Protein AF-A0A7J4JVL8-F1 (afdb_monomer_lite)

Foldseek 3Di:
DVVVVVVLCVVLVVDVLLVVLVVVLVVVLVVLVVQLPVLVVVLCCCCPVVVVFPPDDPLCRVVVSCVVSVPSVVSVVVSVLSNQLSVLLSLLLSLLCSLCVVVVHHDSVVSNVVSVVCSVLSSVLSVVVVVVVVVLVVQLVVLVVCCVPPVVVSVVSVVVSVVVVVVVVQLVVQLSSCCNNVVDGSVVSSVVSNVVCVVCVCVVVVD

Structure (mmCIF, N/CA/C/O backbone):
data_AF-A0A7J4JVL8-F1
#
_entry.id   AF-A0A7J4JVL8-F1
#
loop_
_atom_site.group_PDB
_atom_site.id
_atom_site.type_symbol
_atom_site.label_atom_id
_atom_site.label_alt_id
_atom_site.label_comp_id
_atom_site.label_asym_id
_atom_site.label_entity_id
_atom_site.label_seq_id
_atom_site.pdbx_PDB_ins_code
_atom_site.Cartn_x
_atom_site.Cartn_y
_atom_site.Cartn_z
_atom_site.occupancy
_atom_site.B_iso_or_equiv
_atom_site.auth_seq_id
_atom_site.auth_comp_id
_atom_site.auth_asym_id
_atom_site.auth_atom_id
_atom_site.pdbx_PDB_model_num
ATOM 1 N N . MET A 1 1 ? -25.834 -0.641 1.174 1.00 53.12 1 MET A N 1
ATOM 2 C CA . MET A 1 1 ? -24.376 -0.563 1.424 1.00 53.12 1 MET A CA 1
ATOM 3 C C . MET A 1 1 ? -23.847 0.864 1.301 1.00 53.12 1 MET A C 1
ATOM 5 O O . MET A 1 1 ? -23.199 1.325 2.225 1.00 53.12 1 MET A O 1
ATOM 9 N N . ILE A 1 2 ? -24.184 1.600 0.235 1.00 51.38 2 ILE A N 1
ATOM 10 C CA . ILE A 1 2 ? -23.783 3.012 0.070 1.00 51.38 2 ILE A CA 1
ATOM 11 C C . ILE A 1 2 ? -24.322 3.901 1.206 1.00 51.38 2 ILE A C 1
ATOM 13 O O . ILE A 1 2 ? -23.545 4.585 1.856 1.00 51.38 2 ILE A O 1
ATOM 17 N N . LYS A 1 3 ? -25.615 3.806 1.563 1.00 56.94 3 LYS A N 1
ATOM 18 C CA . LYS A 1 3 ? -26.176 4.556 2.712 1.00 56.94 3 LYS A CA 1
ATOM 19 C C . LYS A 1 3 ? -25.486 4.251 4.051 1.00 56.94 3 LYS A C 1
ATOM 21 O O . LYS A 1 3 ? -25.289 5.157 4.847 1.00 56.94 3 LYS A O 1
ATOM 26 N N . SER A 1 4 ? -25.095 2.997 4.296 1.00 59.88 4 SER A N 1
ATOM 27 C CA . SER A 1 4 ? -24.368 2.620 5.519 1.00 59.88 4 SER A CA 1
ATOM 28 C C . SER A 1 4 ? -22.904 3.072 5.495 1.00 59.88 4 SER A C 1
ATOM 30 O O . SER A 1 4 ? -22.374 3.425 6.540 1.00 59.88 4 SER A O 1
ATOM 32 N N . LEU A 1 5 ? -22.266 3.100 4.318 1.00 58.53 5 LEU A N 1
ATOM 33 C CA . LEU A 1 5 ? -20.931 3.675 4.123 1.00 58.53 5 LEU A CA 1
ATOM 34 C C . LEU A 1 5 ? -20.945 5.187 4.360 1.00 58.53 5 LEU A C 1
ATOM 36 O O . LEU A 1 5 ? -20.136 5.680 5.135 1.00 58.53 5 LEU A O 1
ATOM 40 N N . ILE A 1 6 ? -21.905 5.901 3.767 1.00 64.50 6 ILE A N 1
ATOM 41 C CA . ILE A 1 6 ? -22.088 7.347 3.948 1.00 64.50 6 ILE A CA 1
ATOM 42 C C . ILE A 1 6 ? -22.421 7.668 5.408 1.00 64.50 6 ILE A C 1
ATOM 44 O O . ILE A 1 6 ? -21.833 8.578 5.979 1.00 64.50 6 ILE A O 1
ATOM 48 N N . GLY A 1 7 ? -23.312 6.899 6.043 1.00 65.44 7 GLY A N 1
ATOM 49 C CA . GLY A 1 7 ? -23.651 7.078 7.457 1.00 65.44 7 GLY A CA 1
ATOM 50 C C . GLY A 1 7 ? -22.465 6.826 8.392 1.00 65.44 7 GLY A C 1
ATOM 51 O O . GLY A 1 7 ? -22.226 7.615 9.302 1.00 65.44 7 GLY A O 1
ATOM 52 N N . GLY A 1 8 ? -21.682 5.772 8.137 1.00 63.41 8 GLY A N 1
ATOM 53 C CA . GLY A 1 8 ? -20.454 5.488 8.882 1.00 63.41 8 GLY A CA 1
ATOM 54 C C . GLY A 1 8 ? -19.388 6.565 8.678 1.00 63.41 8 GLY A C 1
ATOM 55 O O . GLY A 1 8 ? -18.795 7.034 9.645 1.00 63.41 8 GLY A O 1
ATOM 56 N N . PHE A 1 9 ? -19.198 7.024 7.439 1.00 66.56 9 PHE A N 1
ATOM 57 C CA . PHE A 1 9 ? -18.285 8.118 7.122 1.00 66.56 9 PHE A CA 1
ATOM 58 C C . PHE A 1 9 ? -18.706 9.418 7.809 1.00 66.56 9 PHE A C 1
ATOM 60 O O . PHE A 1 9 ? -17.878 10.047 8.454 1.00 66.56 9 PHE A O 1
ATOM 67 N N . ALA A 1 10 ? -19.987 9.790 7.756 1.00 69.25 10 ALA A N 1
ATOM 68 C CA . ALA A 1 10 ? -20.504 10.986 8.418 1.00 69.25 10 ALA A CA 1
ATOM 69 C C . ALA A 1 10 ? -20.314 10.931 9.944 1.00 69.25 10 ALA A C 1
ATOM 71 O O . ALA A 1 10 ? -19.927 11.925 10.553 1.00 69.25 10 ALA A O 1
ATOM 72 N N . GLN A 1 11 ? -20.518 9.764 10.566 1.00 70.69 11 GLN A N 1
ATOM 73 C CA . GLN A 1 11 ? -20.273 9.576 12.001 1.00 70.69 11 GLN A CA 1
ATOM 74 C C . GLN A 1 11 ? -18.794 9.718 12.378 1.00 70.69 11 GLN A C 1
ATOM 76 O O . GLN A 1 11 ? -18.488 10.283 13.429 1.00 70.69 11 GLN A O 1
ATOM 81 N N . ILE A 1 12 ? -17.886 9.223 11.534 1.00 68.56 12 ILE A N 1
ATOM 82 C CA . ILE A 1 12 ? -16.434 9.329 11.731 1.00 68.56 12 ILE A CA 1
ATOM 83 C C . ILE A 1 12 ? -15.965 10.769 11.470 1.00 68.56 12 ILE A C 1
ATOM 85 O O . ILE A 1 12 ? -15.248 11.333 12.292 1.00 68.56 12 ILE A O 1
ATOM 89 N N . ALA A 1 13 ? -16.414 11.390 10.378 1.00 67.81 13 ALA A N 1
ATOM 90 C CA . ALA A 1 13 ? -16.075 12.759 9.988 1.00 67.81 13 ALA A CA 1
ATOM 91 C C . ALA A 1 13 ? -16.575 13.799 11.002 1.00 67.81 13 ALA A C 1
ATOM 93 O O . ALA A 1 13 ? -15.915 14.808 11.234 1.00 67.81 13 ALA A O 1
ATOM 94 N N . ALA A 1 14 ? -17.694 13.528 11.681 1.00 72.31 14 ALA A N 1
ATOM 95 C CA . ALA A 1 14 ? -18.209 14.371 12.758 1.00 72.31 14 ALA A CA 1
ATOM 96 C C . ALA A 1 14 ? -17.350 14.345 14.041 1.00 72.31 14 ALA A C 1
ATOM 98 O O . ALA A 1 14 ? -17.686 15.019 15.018 1.00 72.31 14 ALA A O 1
ATOM 99 N N . LYS A 1 15 ? -16.264 13.557 14.094 1.00 77.38 15 LYS A N 1
ATOM 100 C CA . LYS A 1 15 ? -15.338 13.494 15.233 1.00 77.38 15 LYS A CA 1
ATOM 101 C C . LYS A 1 15 ? -13.991 14.132 14.865 1.00 77.38 15 LYS A C 1
ATOM 103 O O . LYS A 1 15 ? -13.159 13.467 14.252 1.00 77.38 15 LYS A O 1
ATOM 108 N N . PRO A 1 16 ? -13.704 15.362 15.340 1.00 76.81 16 PRO A N 1
ATOM 109 C CA . PRO A 1 16 ? -12.446 16.060 15.049 1.00 76.81 16 PRO A CA 1
ATOM 110 C C . PRO A 1 16 ? -11.199 15.269 15.456 1.00 76.81 16 PRO A C 1
ATOM 112 O O . PRO A 1 16 ? -10.150 15.382 14.838 1.00 76.81 16 PRO A O 1
ATOM 115 N N . GLN A 1 17 ? -11.320 14.420 16.478 1.00 79.88 17 GLN A N 1
ATOM 116 C CA . GLN A 1 17 ? -10.227 13.592 16.989 1.00 79.88 17 GLN A CA 1
ATOM 117 C C . GLN A 1 17 ? -9.665 12.613 15.945 1.00 79.88 17 GLN A C 1
ATOM 119 O O . GLN A 1 17 ? -8.489 12.273 16.018 1.00 79.88 17 GLN A O 1
ATOM 124 N N . VAL A 1 18 ? -10.459 12.196 14.951 1.00 79.88 18 VAL A N 1
ATOM 125 C CA . VAL A 1 18 ? -10.000 11.327 13.849 1.00 79.88 18 VAL A CA 1
ATOM 126 C C . VAL A 1 18 ? -8.941 12.017 12.996 1.00 79.88 18 VAL A C 1
ATOM 128 O O . VAL A 1 18 ? -8.033 11.360 12.486 1.00 79.88 18 VAL A O 1
ATOM 131 N N . LEU A 1 19 ? -9.014 13.348 12.892 1.00 82.88 19 LEU A N 1
ATOM 132 C CA . LEU A 1 19 ? -8.071 14.143 12.113 1.00 82.88 19 LEU A CA 1
ATOM 133 C C . LEU A 1 19 ? -6.651 14.041 12.662 1.00 82.88 19 LEU A C 1
ATOM 135 O O . LEU A 1 19 ? -5.719 14.181 11.887 1.00 82.88 19 LEU A O 1
ATOM 139 N N . ILE A 1 20 ? -6.459 13.730 13.949 1.00 86.94 20 ILE A N 1
ATOM 140 C CA . ILE A 1 20 ? -5.120 13.592 14.543 1.00 86.94 20 ILE A CA 1
ATOM 141 C C . ILE A 1 20 ? -4.316 12.505 13.820 1.00 86.94 20 ILE A C 1
ATOM 143 O O . ILE A 1 20 ? -3.166 12.737 13.454 1.00 86.94 20 ILE A O 1
ATOM 147 N N . ALA A 1 21 ? -4.920 11.342 13.555 1.00 87.25 21 ALA A N 1
ATOM 148 C CA . ALA A 1 21 ? -4.239 10.269 12.830 1.00 87.25 21 ALA A CA 1
ATOM 149 C C . ALA A 1 21 ? -3.910 10.694 11.388 1.00 87.25 21 ALA A C 1
ATOM 151 O O . ALA A 1 21 ? -2.814 10.431 10.898 1.00 87.25 21 ALA A O 1
ATOM 152 N N . GLY A 1 22 ? -4.840 11.403 10.738 1.00 88.25 22 GLY A N 1
ATOM 153 C CA . GLY A 1 22 ? -4.648 11.956 9.398 1.00 88.25 22 GLY A CA 1
ATOM 154 C C . GLY A 1 22 ? -3.553 13.024 9.336 1.00 88.25 22 GLY A C 1
ATOM 155 O O . GLY A 1 22 ? -2.750 13.010 8.409 1.00 88.25 22 GLY A O 1
ATOM 156 N N . ILE A 1 23 ? -3.465 13.906 10.335 1.00 89.62 23 ILE A N 1
ATOM 157 C CA . ILE A 1 23 ? -2.425 14.935 10.453 1.00 89.62 23 ILE A CA 1
ATOM 158 C C . ILE A 1 23 ? -1.059 14.273 10.633 1.00 89.62 23 ILE A C 1
ATOM 160 O O . ILE A 1 23 ? -0.135 14.611 9.903 1.00 89.62 23 ILE A O 1
ATOM 164 N N . ILE A 1 24 ? -0.937 13.293 11.536 1.00 91.06 24 ILE A N 1
ATOM 165 C CA . ILE A 1 24 ? 0.312 12.539 11.728 1.00 91.06 24 ILE A CA 1
ATOM 166 C C . ILE A 1 24 ? 0.727 11.869 10.417 1.00 91.06 24 ILE A C 1
ATOM 168 O O . ILE A 1 24 ? 1.859 12.043 9.975 1.00 91.06 24 ILE A O 1
ATOM 172 N N . ALA A 1 25 ? -0.195 11.155 9.766 1.00 92.75 25 ALA A N 1
ATOM 173 C CA . ALA A 1 25 ? 0.074 10.516 8.484 1.00 92.75 25 ALA A CA 1
ATOM 174 C C . ALA A 1 25 ? 0.523 11.538 7.429 1.00 92.75 25 ALA A C 1
ATOM 176 O O . ALA A 1 25 ? 1.500 11.302 6.731 1.00 92.75 25 ALA A O 1
ATOM 177 N N . THR A 1 26 ? -0.137 12.693 7.356 1.00 93.00 26 THR A N 1
ATOM 178 C CA . THR A 1 26 ? 0.196 13.763 6.406 1.00 93.00 26 THR A CA 1
ATOM 179 C C . THR A 1 26 ? 1.585 14.337 6.671 1.00 93.00 26 THR A C 1
ATOM 181 O O . THR A 1 26 ? 2.367 14.458 5.736 1.00 93.00 26 THR A O 1
ATOM 184 N N . ILE A 1 27 ? 1.937 14.628 7.927 1.00 94.69 27 ILE A N 1
ATOM 185 C CA . ILE A 1 27 ? 3.269 15.131 8.299 1.00 94.69 27 ILE A CA 1
ATOM 186 C C . ILE A 1 27 ? 4.355 14.129 7.898 1.00 94.69 27 ILE A C 1
ATOM 188 O O . ILE A 1 27 ? 5.350 14.511 7.286 1.00 94.69 27 ILE A O 1
ATOM 192 N N . VAL A 1 28 ? 4.155 12.841 8.195 1.00 94.31 28 VAL A N 1
ATOM 193 C CA . VAL A 1 28 ? 5.115 11.795 7.817 1.00 94.31 28 VAL A CA 1
ATOM 194 C C . VAL A 1 28 ? 5.212 11.671 6.295 1.00 94.31 28 VAL A C 1
ATOM 196 O O . VAL A 1 28 ? 6.312 11.549 5.769 1.00 94.31 28 VAL A O 1
ATOM 199 N N . GLN A 1 29 ? 4.096 11.767 5.570 1.00 93.56 29 GLN A N 1
ATOM 200 C CA . GLN A 1 29 ? 4.103 11.746 4.104 1.00 93.56 29 GLN A CA 1
ATOM 201 C C . GLN A 1 29 ? 4.825 12.954 3.506 1.00 93.56 29 GLN A C 1
ATOM 203 O O . GLN A 1 29 ? 5.570 12.789 2.548 1.00 93.56 29 GLN A O 1
ATOM 208 N N . PHE A 1 30 ? 4.669 14.146 4.085 1.00 94.88 30 PHE A N 1
ATOM 209 C CA . PHE A 1 30 ? 5.451 15.317 3.688 1.00 94.88 30 PHE A CA 1
ATOM 210 C C . PHE A 1 30 ? 6.946 15.104 3.923 1.00 94.88 30 PHE A C 1
ATOM 212 O O . PHE A 1 30 ? 7.744 15.447 3.056 1.00 94.88 30 PHE A O 1
ATOM 219 N N . ALA A 1 31 ? 7.331 14.504 5.052 1.00 93.81 31 ALA A N 1
ATOM 220 C CA . ALA A 1 31 ? 8.727 14.179 5.326 1.00 93.81 31 ALA A CA 1
ATOM 221 C C . ALA A 1 31 ? 9.288 13.170 4.309 1.00 93.81 31 ALA A C 1
ATOM 223 O O . ALA A 1 31 ? 10.374 13.381 3.779 1.00 93.81 31 ALA A O 1
ATOM 224 N N . ILE A 1 32 ? 8.531 12.116 3.982 1.00 93.94 32 ILE A N 1
ATOM 225 C CA . ILE A 1 32 ? 8.903 11.146 2.941 1.00 93.94 32 ILE A CA 1
ATOM 226 C C . ILE A 1 32 ? 9.045 11.849 1.588 1.00 93.94 32 ILE A C 1
ATOM 228 O O . ILE A 1 32 ? 10.067 11.690 0.926 1.00 93.94 32 ILE A O 1
ATOM 232 N N . ALA A 1 33 ? 8.057 12.658 1.200 1.00 91.12 33 ALA A N 1
ATOM 233 C CA . ALA A 1 33 ? 8.073 13.393 -0.058 1.00 91.12 33 ALA A CA 1
ATOM 234 C C . ALA A 1 33 ? 9.303 14.302 -0.148 1.00 91.12 33 ALA A C 1
ATOM 236 O O . ALA A 1 33 ? 10.023 14.246 -1.140 1.00 91.12 33 ALA A O 1
ATOM 237 N N . TYR A 1 34 ? 9.596 15.062 0.910 1.00 92.50 34 TYR A N 1
ATOM 238 C CA . TYR A 1 34 ? 10.758 15.945 0.980 1.00 92.50 34 TYR A CA 1
ATOM 239 C C . TYR A 1 34 ? 12.078 15.190 0.774 1.00 92.50 34 TYR A C 1
ATOM 241 O O . TYR A 1 34 ? 12.909 15.622 -0.020 1.00 92.50 34 TYR A O 1
ATOM 249 N N . LEU A 1 35 ? 12.239 14.022 1.407 1.00 89.19 35 LEU A N 1
ATOM 250 C CA . LEU A 1 35 ? 13.422 13.167 1.238 1.00 89.19 35 LEU A CA 1
ATOM 251 C C . LEU A 1 35 ? 13.560 12.587 -0.179 1.00 89.19 35 LEU A C 1
ATOM 253 O O . LEU A 1 35 ? 14.656 12.207 -0.581 1.00 89.19 35 LEU A O 1
ATOM 257 N N . THR A 1 36 ? 12.468 12.517 -0.943 1.00 92.69 36 THR A N 1
ATOM 258 C CA . THR A 1 36 ? 12.483 12.021 -2.327 1.00 92.69 36 THR A CA 1
ATOM 259 C C . THR A 1 36 ? 12.643 13.096 -3.391 1.00 92.69 36 THR A C 1
ATOM 261 O O . THR A 1 36 ? 12.876 12.731 -4.540 1.00 92.69 36 THR A O 1
ATOM 264 N N . ILE A 1 37 ? 12.543 14.388 -3.047 1.00 90.50 37 ILE A N 1
ATOM 265 C CA . ILE A 1 37 ? 12.605 15.476 -4.037 1.00 90.50 37 ILE A CA 1
ATOM 266 C C . ILE A 1 37 ? 13.911 15.406 -4.826 1.00 90.50 37 ILE A C 1
ATOM 268 O O . ILE A 1 37 ? 13.871 15.337 -6.046 1.00 90.50 37 ILE A O 1
ATOM 272 N N . GLU A 1 38 ? 15.056 15.383 -4.146 1.00 89.56 38 GLU A N 1
ATOM 273 C CA . GLU A 1 38 ? 16.364 15.389 -4.807 1.00 89.56 38 GLU A CA 1
ATOM 274 C C . GLU A 1 38 ? 16.603 14.139 -5.682 1.00 89.56 38 GLU A C 1
ATOM 276 O O . GLU A 1 38 ? 16.907 14.310 -6.863 1.00 89.56 38 GLU A O 1
ATOM 281 N N . PRO A 1 39 ? 16.394 12.892 -5.204 1.00 87.94 39 PRO A N 1
ATOM 282 C CA . PRO A 1 39 ? 16.469 11.704 -6.059 1.00 87.94 39 PRO A CA 1
ATOM 283 C C . PRO A 1 39 ? 15.552 11.770 -7.283 1.00 87.94 39 PRO A C 1
ATOM 285 O O . PRO A 1 39 ? 15.939 11.347 -8.370 1.00 87.94 39 PRO A O 1
ATOM 288 N N . LEU A 1 40 ? 14.337 12.298 -7.116 1.00 87.19 40 LEU A N 1
ATOM 289 C CA . LEU A 1 40 ? 13.352 12.388 -8.187 1.00 87.19 40 LEU A CA 1
ATOM 290 C C . LEU A 1 40 ? 13.732 13.461 -9.211 1.00 87.19 40 LEU A C 1
ATOM 292 O O . LEU A 1 40 ? 13.638 13.204 -10.406 1.00 87.19 40 LEU A O 1
ATOM 296 N N . VAL A 1 41 ? 14.212 14.621 -8.759 1.00 88.25 41 VAL A N 1
ATOM 297 C CA . VAL A 1 41 ? 14.750 15.680 -9.624 1.00 88.25 41 VAL A CA 1
ATOM 298 C C . VAL A 1 41 ? 15.961 15.165 -10.392 1.00 88.25 41 VAL A C 1
ATOM 300 O O . VAL A 1 41 ? 15.962 15.250 -11.612 1.00 88.25 41 VAL A O 1
ATOM 303 N N . ASN A 1 42 ? 16.927 14.532 -9.722 1.00 85.75 42 ASN A N 1
ATOM 304 C CA . ASN A 1 42 ? 18.110 13.961 -10.372 1.00 85.75 42 ASN A CA 1
ATOM 305 C C . ASN A 1 42 ? 17.740 12.930 -11.444 1.00 85.75 42 ASN A C 1
ATOM 307 O O . ASN A 1 42 ? 18.314 12.930 -12.532 1.00 85.75 42 ASN A O 1
ATOM 311 N N . LEU A 1 43 ? 16.771 12.059 -11.155 1.00 86.25 43 LEU A N 1
ATOM 312 C CA . LEU A 1 43 ? 16.298 11.061 -12.109 1.00 86.25 43 LEU A CA 1
ATOM 313 C C . LEU A 1 43 ? 15.570 11.721 -13.287 1.00 86.25 43 LEU A C 1
ATOM 315 O O . LEU A 1 43 ? 15.793 11.326 -14.426 1.00 86.25 43 LEU A O 1
ATOM 319 N N . VAL A 1 44 ? 14.753 12.751 -13.044 1.00 85.25 44 VAL A N 1
ATOM 320 C CA . VAL A 1 44 ? 14.056 13.487 -14.110 1.00 85.25 44 VAL A CA 1
ATOM 321 C C . VAL A 1 44 ? 15.034 14.268 -14.989 1.00 85.25 44 VAL A C 1
ATOM 323 O O . VAL A 1 44 ? 14.962 14.175 -16.213 1.00 85.25 44 VAL A O 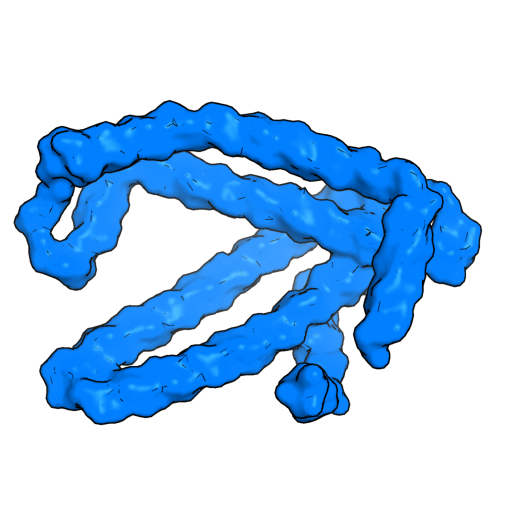1
ATOM 326 N N . GLU A 1 45 ? 15.964 15.007 -14.390 1.00 86.69 45 GLU A N 1
ATOM 327 C CA . GLU A 1 45 ? 16.962 15.795 -15.109 1.00 86.69 45 GLU A CA 1
ATOM 328 C C . GLU A 1 45 ? 17.863 14.896 -15.956 1.00 86.69 45 GLU A C 1
ATOM 330 O O . GLU A 1 45 ? 17.958 15.097 -17.165 1.00 86.69 45 GLU A O 1
ATOM 335 N N . LYS A 1 46 ? 18.459 13.854 -15.368 1.00 83.25 46 LYS A N 1
ATOM 336 C CA . LYS A 1 46 ? 19.365 12.957 -16.097 1.00 83.25 46 LYS A CA 1
ATOM 337 C C . LYS A 1 46 ? 18.638 12.146 -17.171 1.00 83.25 46 LYS A C 1
ATOM 339 O O . LYS A 1 46 ? 19.089 12.103 -18.313 1.00 83.25 46 LYS A O 1
ATOM 344 N N . ALA A 1 47 ? 17.500 11.534 -16.838 1.00 79.00 47 ALA A N 1
ATOM 345 C CA . ALA A 1 47 ? 16.821 10.629 -17.763 1.00 79.00 47 ALA A CA 1
ATOM 346 C C . ALA A 1 47 ? 16.033 11.361 -18.857 1.00 79.00 47 ALA A C 1
ATOM 348 O O . ALA A 1 47 ? 16.045 10.928 -20.007 1.00 79.00 47 ALA A O 1
ATOM 349 N N . PHE A 1 48 ? 15.329 12.449 -18.525 1.00 76.19 48 PHE A N 1
ATOM 350 C CA . PHE A 1 48 ? 14.391 13.088 -19.457 1.00 76.19 48 PHE A CA 1
ATOM 351 C C . PHE A 1 48 ? 14.905 14.398 -20.054 1.00 76.19 48 PHE A C 1
ATOM 353 O O . PHE A 1 48 ? 14.568 14.691 -21.200 1.00 76.19 48 PHE A O 1
ATOM 360 N N . ILE A 1 49 ? 15.711 15.180 -19.325 1.00 77.81 49 ILE A N 1
ATOM 361 C CA . ILE A 1 49 ? 16.224 16.468 -19.826 1.00 77.81 49 ILE A CA 1
ATOM 362 C C . ILE A 1 49 ? 17.554 16.271 -20.551 1.00 77.81 49 ILE A C 1
ATOM 364 O O . ILE A 1 49 ? 17.703 16.696 -21.694 1.00 77.81 49 ILE A O 1
ATOM 368 N N . LEU A 1 50 ? 18.501 15.591 -19.906 1.00 80.81 50 LEU A N 1
ATOM 369 C CA . LEU A 1 50 ? 19.828 15.312 -20.455 1.00 80.81 50 LEU A CA 1
ATOM 370 C C . LEU A 1 50 ? 19.840 14.094 -21.391 1.00 80.81 50 LEU A C 1
ATOM 372 O O . LEU A 1 50 ? 20.844 13.848 -22.051 1.00 80.81 50 LEU A O 1
ATOM 376 N N . GLN A 1 51 ? 18.718 13.368 -21.478 1.00 79.88 51 GLN A N 1
ATOM 377 C CA . GLN A 1 51 ? 18.537 12.182 -22.324 1.00 79.88 51 GLN A CA 1
ATOM 378 C C . GLN A 1 51 ? 19.616 11.110 -22.111 1.00 79.88 51 GLN A C 1
ATOM 380 O O . GLN A 1 51 ? 19.967 10.381 -23.040 1.00 79.88 51 GLN A O 1
ATOM 385 N N . GLU A 1 52 ? 20.119 10.965 -20.883 1.00 82.12 52 GLU A N 1
ATOM 386 C CA . GLU A 1 52 ? 21.072 9.916 -20.506 1.00 82.12 52 GLU A CA 1
ATOM 387 C C . GLU A 1 52 ? 20.363 8.559 -20.350 1.00 82.12 52 GLU A C 1
ATOM 389 O O . GLU A 1 52 ? 20.468 7.880 -19.334 1.00 82.12 52 GLU A O 1
ATOM 394 N N . LEU A 1 53 ? 19.586 8.158 -21.352 1.00 80.19 53 LEU A N 1
ATOM 395 C CA . LEU A 1 53 ? 18.875 6.889 -21.345 1.00 80.19 53 LEU A CA 1
ATOM 396 C C . LEU A 1 53 ? 19.799 5.760 -21.813 1.00 80.19 53 LEU A C 1
ATOM 398 O O . LEU A 1 53 ? 20.617 5.955 -22.718 1.00 80.19 53 LEU A O 1
ATOM 402 N N . PRO A 1 54 ? 19.662 4.550 -21.244 1.00 79.19 54 PRO A N 1
ATOM 403 C CA . PRO A 1 54 ? 20.419 3.406 -21.717 1.00 79.19 54 PRO A CA 1
ATOM 404 C C . PRO A 1 54 ? 20.055 3.118 -23.179 1.00 79.19 54 PRO A C 1
ATOM 406 O O . PRO A 1 54 ? 18.886 2.926 -23.514 1.00 79.19 54 PRO A O 1
ATOM 409 N N . ASN A 1 55 ? 21.069 3.070 -24.048 1.00 84.31 55 ASN A N 1
ATOM 410 C CA . ASN A 1 55 ? 20.907 2.746 -25.466 1.00 84.31 55 ASN A CA 1
ATOM 411 C C . ASN A 1 55 ? 20.737 1.229 -25.653 1.00 84.31 55 ASN A C 1
ATOM 413 O O . ASN A 1 55 ? 21.660 0.529 -26.070 1.00 84.31 55 ASN A O 1
ATOM 417 N N . VAL A 1 56 ? 19.573 0.720 -25.255 1.00 82.00 56 VAL A N 1
ATOM 418 C CA . VAL A 1 56 ? 19.206 -0.700 -25.293 1.00 82.00 56 VAL A CA 1
ATOM 419 C C . VAL A 1 56 ? 17.786 -0.876 -25.824 1.00 82.00 56 VAL A C 1
ATOM 421 O O . VAL A 1 56 ? 17.004 0.074 -25.879 1.00 82.00 56 VAL A O 1
ATOM 424 N N . GLY A 1 57 ? 17.433 -2.105 -26.204 1.00 77.56 57 GLY A N 1
ATOM 425 C CA . GLY A 1 57 ? 16.065 -2.423 -26.609 1.00 77.56 57 GLY A CA 1
ATOM 426 C C . GLY A 1 57 ? 15.053 -2.186 -25.478 1.00 77.56 57 GLY A C 1
ATOM 427 O O . GLY A 1 57 ? 15.386 -2.286 -24.298 1.00 77.56 57 GLY A O 1
ATOM 428 N N . LEU A 1 58 ? 13.788 -1.930 -25.834 1.00 74.44 58 LEU A N 1
ATOM 429 C CA . LEU A 1 58 ? 12.698 -1.648 -24.879 1.00 74.44 58 LEU A CA 1
ATOM 430 C C . LEU A 1 58 ? 12.539 -2.713 -23.781 1.00 74.44 58 LEU A C 1
ATOM 432 O O . LEU A 1 58 ? 12.160 -2.386 -22.661 1.00 74.44 58 LEU A O 1
ATOM 436 N N . ILE A 1 59 ? 12.849 -3.973 -24.094 1.00 73.38 59 ILE A N 1
ATOM 437 C CA . ILE A 1 59 ? 12.754 -5.103 -23.159 1.00 73.38 59 ILE A CA 1
ATOM 438 C C . ILE A 1 59 ? 13.841 -5.027 -22.074 1.00 73.38 59 ILE A C 1
ATOM 440 O O . ILE A 1 59 ? 13.600 -5.357 -20.915 1.00 73.38 59 ILE A O 1
ATOM 444 N N . GLU A 1 60 ? 15.038 -4.566 -22.431 1.00 72.56 60 GLU A N 1
ATOM 445 C CA . GLU A 1 60 ? 16.198 -4.484 -21.534 1.00 72.56 60 GLU A CA 1
ATOM 446 C C . GLU A 1 60 ? 16.243 -3.158 -20.766 1.00 72.56 60 GLU A C 1
ATOM 448 O O . GLU A 1 60 ? 16.895 -3.053 -19.720 1.00 72.56 60 GLU A O 1
ATOM 453 N N . LEU A 1 61 ? 15.519 -2.155 -21.270 1.00 78.25 61 LEU A N 1
ATOM 454 C CA . LEU A 1 61 ? 15.473 -0.798 -20.745 1.00 78.25 61 LEU A CA 1
ATOM 455 C C . LEU A 1 61 ? 15.141 -0.737 -19.245 1.00 78.25 61 LEU A C 1
ATOM 457 O O . LEU A 1 61 ? 15.879 -0.053 -18.544 1.00 78.25 61 LEU A O 1
ATOM 461 N N . PRO A 1 62 ? 14.155 -1.468 -18.682 1.00 80.06 62 PRO A N 1
ATOM 462 C CA . PRO A 1 62 ? 13.859 -1.387 -17.248 1.00 80.06 62 PRO A CA 1
ATOM 463 C C . PRO A 1 62 ? 15.029 -1.825 -16.359 1.00 80.06 62 PRO A C 1
ATOM 465 O O . PRO A 1 62 ? 15.324 -1.184 -15.350 1.00 80.06 62 PRO A O 1
ATOM 468 N N . LEU A 1 63 ? 15.724 -2.903 -16.738 1.00 80.81 63 LEU A N 1
ATOM 469 C CA . LEU A 1 63 ? 16.849 -3.428 -15.965 1.00 80.81 63 LEU A CA 1
ATOM 470 C C . LEU A 1 63 ? 18.077 -2.524 -16.091 1.00 80.81 63 LEU A C 1
ATOM 472 O O . LEU A 1 63 ? 18.771 -2.289 -15.104 1.00 80.81 63 LEU A O 1
ATOM 476 N N . GLN A 1 64 ? 18.350 -2.013 -17.290 1.00 83.75 64 GLN A N 1
ATOM 477 C CA . GLN A 1 64 ? 19.479 -1.113 -17.526 1.00 83.75 64 GLN A CA 1
ATOM 478 C C . GLN A 1 64 ? 19.244 0.258 -16.893 1.00 83.75 64 GLN A C 1
ATOM 480 O O . GLN A 1 64 ? 20.156 0.814 -16.291 1.00 83.75 64 GLN A O 1
ATOM 485 N N . PHE A 1 65 ? 18.007 0.751 -16.923 1.00 84.94 65 PHE A N 1
ATOM 486 C CA . PHE A 1 65 ? 17.593 1.955 -16.214 1.00 84.94 65 PHE A CA 1
ATOM 487 C C . PHE A 1 65 ? 17.770 1.791 -14.702 1.00 84.94 65 PHE A C 1
ATOM 489 O O . PHE A 1 65 ? 18.361 2.648 -14.052 1.00 84.94 65 PHE A O 1
ATOM 496 N N . TYR A 1 66 ? 17.346 0.650 -14.145 1.00 86.25 66 TYR A N 1
ATOM 497 C CA . TYR A 1 66 ? 17.587 0.327 -12.738 1.00 86.25 66 TYR A CA 1
ATOM 498 C C . TYR A 1 66 ? 19.079 0.287 -12.396 1.00 86.25 66 TYR A C 1
ATOM 500 O O . TYR A 1 66 ? 19.475 0.771 -11.344 1.00 86.25 66 TYR A O 1
ATOM 508 N N . ARG A 1 67 ? 19.924 -0.275 -13.266 1.00 87.75 67 ARG A N 1
ATOM 509 C CA . ARG A 1 67 ? 21.378 -0.328 -13.039 1.00 87.75 67 ARG A CA 1
ATOM 510 C C . ARG A 1 67 ? 22.022 1.054 -13.097 1.00 87.75 67 ARG A C 1
ATOM 512 O O . ARG A 1 67 ? 22.880 1.346 -12.270 1.00 87.75 67 ARG A O 1
ATOM 519 N N . MET A 1 68 ? 21.610 1.883 -14.052 1.00 89.06 68 MET A N 1
ATOM 520 C CA . MET A 1 68 ? 22.147 3.226 -14.260 1.00 89.06 68 MET A CA 1
ATOM 521 C C . MET A 1 68 ? 21.749 4.195 -13.138 1.00 89.06 68 MET A C 1
ATOM 523 O O . MET A 1 68 ? 22.587 4.961 -12.676 1.00 89.06 68 MET A O 1
ATOM 527 N N . TYR A 1 69 ? 20.509 4.104 -12.649 1.00 88.12 69 TYR A N 1
ATOM 528 C CA . TYR A 1 69 ? 19.952 4.956 -11.587 1.00 88.12 69 TYR A CA 1
ATOM 529 C C . TYR A 1 69 ? 19.694 4.177 -10.291 1.00 88.12 69 TYR A C 1
ATOM 531 O O . TYR A 1 69 ? 18.686 4.371 -9.609 1.00 88.12 69 TYR A O 1
ATOM 539 N N . PHE A 1 70 ? 20.583 3.235 -9.964 1.00 87.31 70 PHE A N 1
ATOM 540 C CA . PHE A 1 70 ? 20.374 2.272 -8.880 1.00 87.31 70 PHE A CA 1
ATOM 541 C C . PHE A 1 70 ? 20.080 2.939 -7.534 1.00 87.31 70 PHE A C 1
ATOM 543 O O . PHE A 1 70 ? 19.179 2.508 -6.812 1.00 87.31 70 PHE A O 1
ATOM 550 N N . ALA A 1 71 ? 20.824 3.988 -7.181 1.00 89.31 71 ALA A N 1
ATOM 551 C CA . ALA A 1 71 ? 20.642 4.678 -5.910 1.00 89.31 71 ALA A CA 1
ATOM 552 C C . ALA A 1 71 ? 19.292 5.410 -5.866 1.00 89.31 71 ALA A C 1
ATOM 554 O O . ALA A 1 71 ? 18.509 5.202 -4.938 1.00 89.31 71 ALA A O 1
ATOM 555 N N . GLU A 1 72 ? 18.992 6.207 -6.892 1.00 89.56 72 GLU A N 1
ATOM 556 C CA . GLU A 1 72 ? 17.766 6.993 -7.000 1.00 89.56 72 GLU A CA 1
ATOM 557 C C . GLU A 1 72 ? 16.527 6.089 -6.997 1.00 89.56 72 GLU A C 1
ATOM 559 O O . GLU A 1 72 ? 15.601 6.303 -6.213 1.00 89.56 72 GLU A O 1
ATOM 564 N N . VAL A 1 73 ? 16.530 5.018 -7.797 1.00 88.19 73 VAL A N 1
ATOM 565 C CA . VAL A 1 73 ? 15.405 4.078 -7.874 1.00 88.19 73 VAL A CA 1
ATOM 566 C C . VAL A 1 73 ? 15.192 3.349 -6.546 1.00 88.19 73 VAL A C 1
ATOM 568 O O . VAL A 1 73 ? 14.051 3.226 -6.103 1.00 88.19 73 VAL A O 1
ATOM 571 N N . ASN A 1 74 ? 16.252 2.906 -5.860 1.00 89.69 74 ASN A N 1
ATOM 572 C CA . ASN A 1 74 ? 16.096 2.254 -4.555 1.00 89.69 74 ASN A CA 1
ATOM 573 C C . ASN A 1 74 ? 15.563 3.215 -3.482 1.00 89.69 74 ASN A C 1
ATOM 575 O O . ASN A 1 74 ? 14.724 2.808 -2.678 1.00 89.69 74 ASN A O 1
ATOM 579 N N . ILE A 1 75 ? 15.982 4.485 -3.481 1.00 91.75 75 ILE A N 1
ATOM 580 C CA . ILE A 1 75 ? 15.427 5.494 -2.564 1.00 91.75 75 ILE A CA 1
ATOM 581 C C . ILE A 1 75 ? 13.931 5.691 -2.831 1.00 91.75 75 ILE A C 1
ATOM 583 O O . ILE A 1 75 ? 13.137 5.690 -1.889 1.00 91.75 75 ILE A O 1
ATOM 587 N N . LEU A 1 76 ? 13.527 5.789 -4.099 1.00 90.00 76 LEU A N 1
ATOM 588 C CA . LEU A 1 76 ? 12.117 5.917 -4.474 1.00 90.00 76 LEU A CA 1
ATOM 589 C C . LEU A 1 76 ? 11.299 4.680 -4.074 1.00 90.00 76 LEU A C 1
ATOM 591 O O . LEU A 1 76 ? 10.196 4.825 -3.547 1.00 90.00 76 LEU A O 1
ATOM 595 N N . ILE A 1 77 ? 11.841 3.470 -4.246 1.00 89.69 77 ILE A N 1
ATOM 596 C CA . ILE A 1 77 ? 11.200 2.227 -3.790 1.00 89.69 77 ILE A CA 1
ATOM 597 C C . ILE A 1 77 ? 11.026 2.237 -2.267 1.00 89.69 77 ILE A C 1
ATOM 599 O O . ILE A 1 77 ? 9.936 1.950 -1.772 1.00 89.69 77 ILE A O 1
ATOM 603 N N . LEU A 1 78 ? 12.065 2.594 -1.508 1.00 91.19 78 LEU A N 1
ATOM 604 C CA . LEU A 1 78 ? 11.990 2.668 -0.047 1.00 91.19 78 LEU A CA 1
ATOM 605 C C . LEU A 1 78 ? 10.969 3.710 0.419 1.00 91.19 78 LEU A C 1
ATOM 607 O O . LEU A 1 78 ? 10.207 3.448 1.350 1.00 91.19 78 LEU A O 1
ATOM 611 N N . ALA A 1 79 ? 10.903 4.860 -0.248 1.00 92.75 79 ALA A N 1
ATOM 612 C CA . ALA A 1 79 ? 9.924 5.896 0.044 1.00 92.75 79 ALA A CA 1
ATOM 613 C C . ALA A 1 79 ? 8.489 5.454 -0.270 1.00 92.75 79 ALA A C 1
ATOM 615 O O . ALA A 1 79 ? 7.584 5.706 0.527 1.00 92.75 79 ALA A O 1
ATOM 616 N N . LEU A 1 80 ? 8.276 4.734 -1.375 1.00 91.00 80 LEU A N 1
ATOM 617 C CA . LEU A 1 80 ? 6.988 4.115 -1.696 1.00 91.00 80 LEU A CA 1
ATOM 618 C C . LEU A 1 80 ? 6.575 3.110 -0.616 1.00 91.00 80 LEU A C 1
ATOM 620 O O . LEU A 1 80 ? 5.447 3.168 -0.127 1.00 91.00 80 LEU A O 1
ATOM 624 N N . LEU A 1 81 ? 7.488 2.238 -0.180 1.00 91.50 81 LEU A N 1
ATOM 625 C CA . LEU A 1 81 ? 7.224 1.283 0.900 1.00 91.50 81 LEU A CA 1
ATOM 626 C C . LEU A 1 81 ? 6.893 1.995 2.218 1.00 91.50 81 LEU A C 1
ATOM 628 O O . LEU A 1 81 ? 5.917 1.640 2.879 1.00 91.50 81 LEU A O 1
ATOM 632 N N . ALA A 1 82 ? 7.650 3.031 2.584 1.00 92.94 82 ALA A N 1
ATOM 633 C CA . ALA A 1 82 ? 7.378 3.846 3.765 1.00 92.94 82 ALA A CA 1
ATOM 634 C C . ALA A 1 82 ? 6.005 4.532 3.675 1.00 92.94 82 ALA A C 1
ATOM 636 O O . ALA A 1 82 ? 5.229 4.504 4.632 1.00 92.94 82 ALA A O 1
ATOM 637 N N . SER A 1 83 ? 5.661 5.074 2.507 1.00 93.88 83 SER A N 1
ATOM 638 C CA . SER A 1 83 ? 4.358 5.682 2.243 1.00 93.88 83 SER A CA 1
ATOM 639 C C . SER A 1 83 ? 3.224 4.665 2.412 1.00 93.88 83 SER A C 1
ATOM 641 O O . SER A 1 83 ? 2.233 4.948 3.089 1.00 93.88 83 SER A O 1
ATOM 643 N N . MET A 1 84 ? 3.390 3.443 1.896 1.00 91.69 84 MET A N 1
ATOM 644 C CA . MET A 1 84 ? 2.429 2.352 2.086 1.00 91.69 84 MET A CA 1
ATOM 645 C C . MET A 1 84 ? 2.266 1.972 3.564 1.00 91.69 84 MET A C 1
ATOM 647 O O . MET A 1 84 ? 1.134 1.751 3.998 1.00 91.69 84 MET A O 1
ATOM 651 N N . ILE A 1 85 ? 3.353 1.947 4.352 1.00 93.75 85 ILE A N 1
ATOM 652 C CA . ILE A 1 85 ? 3.306 1.707 5.809 1.00 93.75 85 ILE A CA 1
ATOM 653 C C . ILE A 1 85 ? 2.413 2.743 6.482 1.00 93.75 85 ILE A C 1
ATOM 655 O O . ILE A 1 85 ? 1.517 2.373 7.242 1.00 93.75 85 ILE A O 1
ATOM 659 N N . VAL A 1 86 ? 2.607 4.024 6.170 1.00 94.00 86 VAL A N 1
ATOM 660 C CA . VAL A 1 86 ? 1.818 5.118 6.748 1.00 94.00 86 VAL A CA 1
ATOM 661 C C . VAL A 1 86 ? 0.340 4.999 6.369 1.00 94.00 86 VAL A C 1
ATOM 663 O O . VAL A 1 86 ? -0.524 5.135 7.235 1.00 94.00 86 VAL A O 1
ATOM 666 N N . GLN A 1 87 ? 0.031 4.694 5.105 1.00 91.75 87 GLN A N 1
ATOM 667 C CA . GLN A 1 87 ? -1.354 4.560 4.637 1.00 91.75 87 GLN A CA 1
ATOM 668 C C . GLN A 1 87 ? -2.075 3.364 5.273 1.00 91.75 87 GLN A C 1
ATOM 670 O O . GLN A 1 87 ? -3.214 3.487 5.726 1.00 91.75 87 GLN A O 1
ATOM 675 N N . LEU A 1 88 ? -1.417 2.206 5.363 1.00 90.69 88 LEU A N 1
ATOM 676 C CA . LEU A 1 88 ? -1.985 1.027 6.020 1.00 90.69 88 LEU A CA 1
ATOM 677 C C . LEU A 1 88 ? -2.136 1.231 7.526 1.00 90.69 88 LEU A C 1
ATOM 679 O O . LEU A 1 88 ? -3.164 0.853 8.087 1.00 90.69 88 LEU A O 1
ATOM 683 N N . TRP A 1 89 ? -1.162 1.870 8.174 1.00 93.56 89 TRP A N 1
ATOM 684 C CA . TRP A 1 89 ? -1.265 2.260 9.578 1.00 93.56 89 TRP A CA 1
ATOM 685 C C . TRP A 1 89 ? -2.462 3.181 9.823 1.00 93.56 89 TRP A C 1
ATOM 687 O O . TRP A 1 89 ? -3.240 2.943 10.754 1.00 93.56 89 TRP A O 1
ATOM 697 N N . LEU A 1 90 ? -2.661 4.182 8.963 1.00 92.62 90 LEU A N 1
ATOM 698 C CA . LEU A 1 90 ? -3.808 5.081 9.030 1.00 92.62 90 LEU A CA 1
ATOM 699 C C . LEU A 1 90 ? -5.120 4.303 8.853 1.00 92.62 90 LEU A C 1
ATOM 701 O O . LEU A 1 90 ? -6.034 4.451 9.664 1.00 92.62 90 LEU A O 1
ATOM 705 N N . GLY A 1 91 ? -5.195 3.421 7.854 1.00 88.69 91 GLY A N 1
ATOM 706 C CA . GLY A 1 91 ? -6.367 2.583 7.594 1.00 88.69 91 GLY A CA 1
ATOM 707 C C . GLY A 1 91 ? -6.734 1.676 8.774 1.00 88.69 91 GLY A C 1
ATOM 708 O O . GLY A 1 91 ? -7.892 1.647 9.193 1.00 88.69 91 GLY A O 1
ATOM 709 N N . VAL A 1 92 ? -5.751 0.988 9.365 1.00 89.12 92 VAL A N 1
ATOM 710 C CA . VAL A 1 92 ? -5.935 0.143 10.560 1.00 89.12 92 VAL A CA 1
ATOM 711 C C . VAL A 1 92 ? -6.389 0.978 11.759 1.00 89.12 92 VAL A C 1
ATOM 713 O O . VAL A 1 92 ? -7.304 0.575 12.480 1.00 89.12 92 VAL A O 1
ATOM 716 N N . THR A 1 93 ? -5.796 2.156 11.954 1.00 89.31 93 THR A N 1
ATOM 717 C CA . THR A 1 93 ? -6.137 3.072 13.052 1.00 89.31 93 THR A CA 1
ATOM 718 C C . THR A 1 93 ? -7.572 3.583 12.928 1.00 89.31 93 THR A C 1
ATOM 720 O O . THR A 1 93 ? -8.328 3.540 13.900 1.00 89.31 93 THR A O 1
ATOM 723 N N . ILE A 1 94 ? -7.987 4.012 11.732 1.00 88.50 94 ILE A N 1
ATOM 724 C CA . ILE A 1 94 ? -9.356 4.479 11.472 1.00 88.50 94 ILE A CA 1
ATOM 725 C C . ILE A 1 94 ? -10.354 3.331 11.635 1.00 88.50 94 ILE A C 1
ATOM 727 O O . ILE A 1 94 ? -11.386 3.515 12.281 1.00 88.50 94 ILE A O 1
ATOM 731 N N . ALA A 1 95 ? -10.047 2.138 11.118 1.00 86.69 95 ALA A N 1
ATOM 732 C CA . ALA A 1 95 ? -10.900 0.962 11.284 1.00 86.69 95 ALA A CA 1
ATOM 733 C C . ALA A 1 95 ? -11.092 0.608 12.768 1.00 86.69 95 ALA A C 1
ATOM 735 O O . ALA A 1 95 ? -12.218 0.382 13.217 1.00 86.69 95 ALA A O 1
ATOM 736 N N . ARG A 1 96 ? -10.011 0.640 13.558 1.00 87.81 96 ARG A N 1
ATOM 737 C CA . ARG A 1 96 ? -10.067 0.408 15.005 1.00 87.81 96 ARG A CA 1
ATOM 738 C C . ARG A 1 96 ? -10.897 1.471 15.720 1.00 87.81 96 ARG A C 1
ATOM 740 O O . ARG A 1 96 ? -11.725 1.132 16.562 1.00 87.81 96 ARG A O 1
ATOM 747 N N . PHE A 1 97 ? -10.703 2.742 15.379 1.00 87.06 97 PHE A N 1
ATOM 748 C CA . PHE A 1 97 ? -11.475 3.841 15.953 1.00 87.06 97 PHE A CA 1
ATOM 749 C C . PHE A 1 97 ? -12.970 3.724 15.630 1.00 87.06 97 PHE A C 1
ATOM 751 O O . PHE A 1 97 ? -13.803 3.869 16.522 1.00 87.06 97 PHE A O 1
ATOM 758 N N . ALA A 1 98 ? -13.315 3.393 14.384 1.00 83.38 98 ALA A N 1
ATOM 759 C CA . ALA A 1 98 ? -14.694 3.168 13.964 1.00 83.38 98 ALA A CA 1
ATOM 760 C C . ALA A 1 98 ? -15.354 2.024 14.751 1.00 83.38 98 ALA A C 1
ATOM 762 O O . ALA A 1 98 ? -16.503 2.147 15.176 1.00 83.38 98 ALA A O 1
ATOM 763 N N . ASN A 1 99 ? -14.619 0.936 15.005 1.00 84.12 99 ASN A N 1
ATOM 764 C CA . ASN A 1 99 ? -15.111 -0.155 15.842 1.00 84.12 99 ASN A CA 1
ATOM 765 C C . ASN A 1 99 ? -15.304 0.281 17.303 1.00 84.12 99 ASN A C 1
ATOM 767 O O . ASN A 1 99 ? -16.346 0.018 17.893 1.00 84.12 99 ASN A O 1
ATOM 771 N N . ASN A 1 100 ? -14.345 1.016 17.868 1.00 85.62 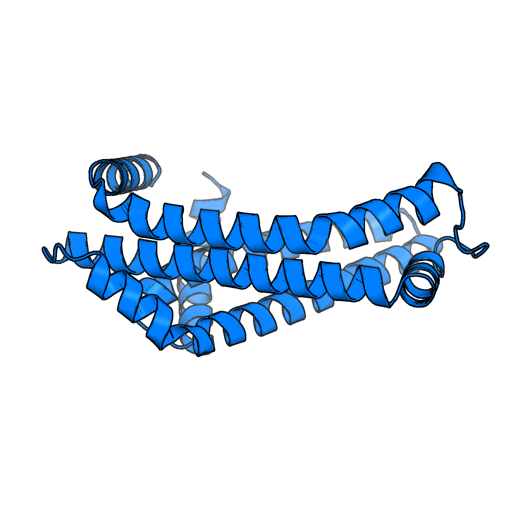100 ASN A N 1
ATOM 772 C CA . ASN A 1 100 ? -14.442 1.534 19.232 1.00 85.62 100 ASN A CA 1
ATOM 773 C C . ASN A 1 100 ? -15.640 2.485 19.411 1.00 85.62 100 ASN A C 1
ATOM 775 O O . ASN A 1 100 ? -16.330 2.399 20.425 1.00 85.62 100 ASN A O 1
ATOM 779 N N . LEU A 1 101 ? -15.931 3.336 18.418 1.00 81.88 101 LEU A N 1
ATOM 780 C CA . LEU A 1 101 ? -17.117 4.200 18.422 1.00 81.88 101 LEU A CA 1
ATOM 781 C C . LEU A 1 101 ? -18.420 3.399 18.454 1.00 81.88 101 LEU A C 1
ATOM 783 O O . LEU A 1 101 ? -19.343 3.772 19.178 1.00 81.88 101 LEU A O 1
ATOM 787 N N . ARG A 1 102 ? -18.492 2.306 17.687 1.00 79.31 102 ARG A N 1
ATOM 788 C CA . ARG A 1 102 ? -19.644 1.398 17.692 1.00 79.31 102 ARG A CA 1
ATOM 789 C C . ARG A 1 102 ? -19.856 0.762 19.069 1.00 79.31 102 ARG A C 1
ATOM 791 O O . ARG A 1 102 ? -20.999 0.620 19.489 1.00 79.31 102 ARG A O 1
ATOM 798 N N . ASP A 1 103 ? -18.772 0.458 19.776 1.00 81.75 103 ASP A N 1
ATOM 799 C CA . ASP A 1 103 ? -18.786 -0.126 21.123 1.00 81.75 103 ASP A CA 1
ATOM 800 C C . ASP A 1 103 ? -18.921 0.933 22.243 1.00 81.75 103 ASP A C 1
ATOM 802 O O . ASP A 1 103 ? -18.772 0.625 23.425 1.00 81.75 103 ASP A O 1
ATOM 806 N N . GLY A 1 104 ? -19.173 2.203 21.898 1.00 77.81 104 GLY A N 1
ATOM 807 C CA . GLY A 1 104 ? -19.363 3.300 22.854 1.00 77.81 104 GLY A CA 1
ATOM 808 C C . GLY A 1 104 ? -18.077 3.874 23.466 1.00 77.81 104 GLY A C 1
ATOM 809 O O . GLY A 1 104 ? -18.148 4.798 24.281 1.00 77.81 104 GLY A O 1
ATOM 810 N N . LYS A 1 105 ? -16.895 3.394 23.063 1.00 76.56 105 LYS A N 1
ATOM 811 C CA . LYS A 1 105 ? -15.586 3.899 23.511 1.00 76.56 105 LYS A CA 1
ATOM 812 C C . LYS A 1 105 ? -15.169 5.117 22.678 1.00 76.56 105 LYS A C 1
ATOM 814 O O . LYS A 1 105 ? -15.290 5.115 21.457 1.00 76.56 105 LYS A O 1
ATOM 819 N N . LYS A 1 106 ? -14.656 6.174 23.322 1.00 66.88 106 LYS A N 1
ATOM 820 C CA . LYS A 1 106 ? -14.428 7.490 22.674 1.00 66.88 106 LYS A CA 1
ATOM 821 C C . LYS A 1 106 ? -12.960 7.945 22.562 1.00 66.88 106 LYS A C 1
ATOM 823 O O . LYS A 1 106 ? -12.717 9.128 22.374 1.00 66.88 106 LYS A O 1
ATOM 828 N N . GLY A 1 107 ? -11.973 7.052 22.651 1.00 77.44 107 GLY A N 1
ATOM 829 C CA . GLY A 1 107 ? -10.553 7.439 22.628 1.00 77.44 107 GLY A CA 1
ATOM 830 C C . GLY A 1 107 ? -9.836 7.161 21.303 1.00 77.44 107 GLY A C 1
ATOM 831 O O . GLY A 1 107 ? -9.601 6.000 20.975 1.00 77.44 107 GLY A O 1
ATOM 832 N N . ILE A 1 108 ? -9.392 8.204 20.587 1.00 83.88 108 ILE A N 1
ATOM 833 C CA . ILE A 1 108 ? -8.490 8.042 19.426 1.00 83.88 108 ILE A CA 1
ATOM 834 C C . ILE A 1 108 ? -7.094 7.553 19.841 1.00 83.88 108 ILE A C 1
ATOM 836 O O . ILE A 1 108 ? -6.465 6.798 19.106 1.00 83.88 108 ILE A O 1
ATOM 840 N N . SER A 1 109 ? -6.630 7.903 21.045 1.00 86.06 109 SER A N 1
ATOM 841 C CA . SER A 1 109 ? -5.312 7.500 21.555 1.00 86.06 109 SER A CA 1
ATOM 842 C C . SER A 1 109 ? -5.170 5.983 21.699 1.00 86.06 109 SER A C 1
ATOM 844 O O . SER A 1 109 ? -4.102 5.441 21.430 1.00 86.06 109 SER A O 1
ATOM 846 N N . GLU A 1 110 ? -6.251 5.279 22.058 1.00 86.75 110 GLU A N 1
ATOM 847 C CA . GLU A 1 110 ? -6.264 3.810 22.093 1.00 86.75 110 GLU A CA 1
ATOM 848 C C . GLU A 1 110 ? -6.082 3.230 20.684 1.00 86.75 110 GLU A C 1
ATOM 850 O O . GLU A 1 110 ? -5.306 2.296 20.493 1.00 86.75 110 GLU A O 1
ATOM 855 N N . ALA A 1 111 ? -6.755 3.808 19.684 1.00 86.06 111 ALA A N 1
ATOM 856 C CA . ALA A 1 111 ? -6.638 3.376 18.295 1.00 86.06 111 ALA A CA 1
ATOM 857 C C . ALA A 1 111 ? -5.240 3.663 17.717 1.00 86.06 111 ALA A C 1
ATOM 859 O O . ALA A 1 111 ? -4.670 2.802 17.051 1.00 86.06 111 ALA A O 1
ATOM 860 N N . LEU A 1 112 ? -4.655 4.825 18.028 1.00 87.38 112 LEU A N 1
ATOM 861 C CA . LEU A 1 112 ? -3.280 5.175 17.652 1.00 87.38 112 LEU A CA 1
ATOM 862 C C . LEU A 1 112 ? -2.265 4.218 18.290 1.00 87.38 112 LEU A C 1
ATOM 864 O O . LEU A 1 112 ? -1.420 3.651 17.597 1.00 87.38 112 LEU A O 1
ATOM 868 N N . GLY A 1 113 ? -2.382 3.983 19.600 1.00 87.19 113 GLY A N 1
ATOM 869 C CA . GLY A 1 113 ? -1.533 3.035 20.321 1.00 87.19 113 GLY A CA 1
ATOM 870 C C . GLY A 1 113 ? -1.681 1.606 19.795 1.00 87.19 113 GLY A C 1
ATOM 871 O O . GLY A 1 113 ? -0.696 0.873 19.708 1.00 87.19 113 GLY A O 1
ATOM 872 N N . PHE A 1 114 ? -2.890 1.221 19.378 1.00 88.44 114 PHE A N 1
ATOM 873 C CA . PHE A 1 114 ? -3.135 -0.051 18.708 1.00 88.44 114 PHE A CA 1
ATOM 874 C C . PHE A 1 114 ? -2.394 -0.138 17.370 1.00 88.44 114 PHE A C 1
ATOM 876 O O . PHE A 1 114 ? -1.698 -1.128 17.143 1.00 88.44 114 PHE A O 1
ATOM 883 N N . GLY A 1 115 ? -2.493 0.891 16.522 1.00 85.88 115 GLY A N 1
ATOM 884 C CA . GLY A 1 115 ? -1.787 0.956 15.241 1.00 85.88 115 GLY A CA 1
ATOM 885 C C . GLY A 1 115 ? -0.271 0.833 15.405 1.00 85.88 115 GLY A C 1
ATOM 886 O O . GLY A 1 115 ? 0.357 0.040 14.709 1.00 85.88 115 GLY A O 1
ATOM 887 N N . ILE A 1 116 ? 0.308 1.538 16.385 1.00 90.50 116 ILE A N 1
ATOM 888 C CA . ILE A 1 116 ? 1.746 1.470 16.697 1.00 90.50 116 ILE A CA 1
ATOM 889 C C . ILE A 1 116 ? 2.142 0.068 17.181 1.00 90.50 116 ILE A C 1
ATOM 891 O O . ILE A 1 116 ? 3.085 -0.519 16.655 1.00 90.50 116 ILE A O 1
ATOM 895 N N . LYS A 1 117 ? 1.395 -0.522 18.126 1.00 90.38 117 LYS A N 1
ATOM 896 C CA . LYS A 1 117 ? 1.660 -1.888 18.622 1.00 90.38 117 LYS A CA 1
ATOM 897 C C . LYS A 1 117 ? 1.604 -2.955 17.524 1.00 90.38 117 LYS A C 1
ATOM 899 O O . LYS A 1 117 ? 2.217 -4.006 17.673 1.00 90.38 117 LYS A O 1
ATOM 904 N N . HIS A 1 118 ? 0.876 -2.697 16.439 1.00 89.75 118 HIS A N 1
ATOM 905 C CA . HIS A 1 118 ? 0.691 -3.633 15.331 1.00 89.75 118 HIS A CA 1
ATOM 906 C C . HIS A 1 118 ? 1.497 -3.270 14.077 1.00 89.75 118 HIS A C 1
ATOM 908 O O . HIS A 1 118 ? 1.287 -3.891 13.033 1.00 89.75 118 HIS A O 1
ATOM 914 N N . LEU A 1 119 ? 2.458 -2.340 14.171 1.00 89.06 119 LEU A N 1
ATOM 915 C CA . LEU A 1 119 ? 3.338 -1.961 13.057 1.00 89.06 119 LEU A CA 1
ATOM 916 C C . LEU A 1 119 ? 4.015 -3.170 12.403 1.00 89.06 119 LEU A C 1
ATOM 918 O O . LEU A 1 119 ? 4.032 -3.262 11.182 1.00 89.06 119 LEU A O 1
ATOM 922 N N . GLY A 1 120 ? 4.479 -4.149 13.187 1.00 88.19 120 GLY A N 1
ATOM 923 C CA . GLY A 1 120 ? 5.066 -5.378 12.639 1.00 88.19 120 GLY A CA 1
ATOM 924 C C . GLY A 1 120 ? 4.103 -6.167 11.740 1.00 88.19 120 GLY A C 1
ATOM 925 O O . GLY A 1 120 ? 4.500 -6.647 10.680 1.00 88.19 120 GLY A O 1
ATOM 926 N N . LYS A 1 121 ? 2.811 -6.239 12.101 1.00 87.94 121 LYS A N 1
ATOM 927 C CA . LYS A 1 121 ? 1.787 -6.890 11.263 1.00 87.94 121 LYS A CA 1
ATOM 928 C C . LYS A 1 121 ? 1.480 -6.071 10.008 1.00 87.94 121 LYS A C 1
ATOM 930 O O . LYS A 1 121 ? 1.240 -6.651 8.956 1.00 87.94 121 LYS A O 1
ATOM 935 N N . ILE A 1 122 ? 1.505 -4.741 10.110 1.00 89.31 122 ILE A N 1
ATOM 936 C CA . ILE A 1 122 ? 1.336 -3.831 8.967 1.00 89.31 122 ILE A CA 1
ATOM 937 C C . ILE A 1 122 ? 2.491 -3.999 7.972 1.00 89.31 122 ILE A C 1
ATOM 939 O O . ILE A 1 122 ? 2.253 -4.137 6.777 1.00 89.31 122 ILE A O 1
ATOM 943 N N . ILE A 1 123 ? 3.732 -4.063 8.457 1.00 90.00 123 ILE A N 1
ATOM 944 C CA . ILE A 1 123 ? 4.913 -4.298 7.618 1.00 90.00 123 ILE A CA 1
ATOM 945 C C . ILE A 1 123 ? 4.815 -5.667 6.936 1.00 90.00 123 ILE A C 1
ATOM 947 O O . ILE A 1 123 ? 4.972 -5.754 5.722 1.00 90.00 123 ILE A O 1
ATOM 951 N N . ALA A 1 124 ? 4.478 -6.726 7.681 1.00 88.38 124 ALA A N 1
ATOM 952 C CA . ALA A 1 124 ? 4.282 -8.058 7.107 1.00 88.38 124 ALA A CA 1
ATOM 953 C C . ALA A 1 124 ? 3.187 -8.074 6.023 1.00 88.38 124 ALA A C 1
ATOM 955 O O . ALA A 1 124 ? 3.343 -8.731 4.995 1.00 88.38 124 ALA A O 1
ATOM 956 N N . ALA A 1 125 ? 2.105 -7.314 6.217 1.00 87.38 125 ALA A N 1
ATOM 957 C CA . ALA A 1 125 ? 1.061 -7.155 5.213 1.00 87.38 125 ALA A CA 1
ATOM 958 C C . ALA A 1 125 ? 1.577 -6.490 3.931 1.00 87.38 125 ALA A C 1
ATOM 960 O O . ALA A 1 125 ? 1.222 -6.914 2.837 1.00 87.38 125 ALA A O 1
ATOM 961 N N . ILE A 1 126 ? 2.433 -5.476 4.051 1.00 89.31 126 ILE A N 1
ATOM 962 C CA . ILE A 1 126 ? 3.024 -4.786 2.897 1.00 89.31 126 ILE A CA 1
ATOM 963 C C . ILE A 1 126 ? 3.956 -5.708 2.141 1.00 89.31 126 ILE A C 1
ATOM 965 O O . ILE A 1 126 ? 3.845 -5.794 0.926 1.00 89.31 126 ILE A O 1
ATOM 969 N N . VAL A 1 127 ? 4.817 -6.442 2.845 1.00 89.38 127 VAL A N 1
ATOM 970 C CA . VAL A 1 127 ? 5.699 -7.435 2.218 1.00 89.38 127 VAL A CA 1
ATOM 971 C C . VAL A 1 127 ? 4.876 -8.461 1.437 1.00 89.38 127 VAL A C 1
ATOM 973 O O . VAL A 1 127 ? 5.191 -8.751 0.285 1.00 89.38 127 VAL A O 1
ATOM 976 N N . PHE A 1 128 ? 3.775 -8.951 2.015 1.00 87.75 128 PHE A N 1
ATOM 977 C CA . PHE A 1 128 ? 2.848 -9.837 1.313 1.00 87.75 128 PHE A CA 1
ATOM 978 C C . PHE A 1 128 ? 2.237 -9.175 0.066 1.00 87.75 128 PHE A C 1
ATOM 980 O O . PHE A 1 128 ? 2.228 -9.779 -1.003 1.00 87.75 128 PHE A O 1
ATOM 987 N N . LEU A 1 129 ? 1.762 -7.930 0.166 1.00 86.31 129 LEU A N 1
ATOM 988 C CA . LEU A 1 129 ? 1.178 -7.204 -0.968 1.00 86.31 129 LEU A CA 1
ATOM 989 C C . LEU A 1 129 ? 2.197 -6.934 -2.082 1.00 86.31 129 LEU A C 1
ATOM 991 O O . LEU A 1 129 ? 1.855 -7.069 -3.253 1.00 86.31 129 LEU A O 1
ATOM 995 N N . VAL A 1 130 ? 3.441 -6.602 -1.733 1.00 87.50 130 VAL A N 1
ATOM 996 C CA . VAL A 1 130 ? 4.547 -6.421 -2.685 1.00 87.50 130 VAL A CA 1
ATOM 997 C C . VAL A 1 130 ? 4.849 -7.733 -3.401 1.00 87.50 130 VAL A C 1
ATOM 999 O O . VAL A 1 130 ? 4.992 -7.740 -4.620 1.00 87.50 130 VAL A O 1
ATOM 1002 N N . PHE A 1 131 ? 4.879 -8.853 -2.675 1.00 88.50 131 PHE A N 1
ATOM 1003 C CA . PHE A 1 131 ? 5.069 -10.173 -3.271 1.00 88.50 131 PHE A CA 1
ATOM 1004 C C . PHE A 1 131 ? 3.940 -10.528 -4.249 1.00 88.50 131 PHE A C 1
ATOM 1006 O O . PHE A 1 131 ? 4.201 -10.955 -5.371 1.00 88.50 131 PHE A O 1
ATOM 1013 N N . VAL A 1 132 ? 2.683 -10.286 -3.865 1.00 87.88 132 VAL A N 1
ATOM 1014 C CA . VAL A 1 132 ? 1.527 -10.486 -4.750 1.00 87.88 132 VAL A CA 1
ATOM 1015 C C . VAL A 1 132 ? 1.626 -9.590 -5.988 1.00 87.88 132 VAL A C 1
ATOM 1017 O O . VAL A 1 132 ? 1.456 -10.078 -7.102 1.00 87.88 132 VAL A O 1
ATOM 1020 N N . ALA A 1 133 ? 1.954 -8.307 -5.826 1.00 86.38 133 ALA A N 1
ATOM 1021 C CA . ALA A 1 133 ? 2.125 -7.381 -6.945 1.00 86.38 133 ALA A CA 1
ATOM 1022 C C . ALA A 1 133 ? 3.246 -7.825 -7.899 1.00 86.38 133 ALA A C 1
ATOM 1024 O O . ALA A 1 133 ? 3.061 -7.784 -9.114 1.00 86.38 133 ALA A O 1
ATOM 1025 N N . ALA A 1 134 ? 4.369 -8.315 -7.367 1.00 86.12 134 ALA A N 1
ATOM 1026 C CA . ALA A 1 134 ? 5.467 -8.855 -8.162 1.00 86.12 134 ALA A CA 1
ATOM 1027 C C . ALA A 1 134 ? 5.043 -10.090 -8.975 1.00 86.12 134 ALA A C 1
ATOM 1029 O O . ALA A 1 134 ? 5.414 -10.201 -10.141 1.00 86.12 134 ALA A O 1
ATOM 1030 N N . LEU A 1 135 ? 4.215 -10.978 -8.408 1.00 89.88 135 LEU A N 1
ATOM 1031 C CA . LEU A 1 135 ? 3.651 -12.119 -9.140 1.00 89.88 135 LEU A CA 1
ATOM 1032 C C . LEU A 1 135 ? 2.750 -11.673 -10.300 1.00 89.88 135 LEU A C 1
ATOM 1034 O O . LEU A 1 135 ? 2.876 -12.195 -11.405 1.00 89.88 135 LEU A O 1
ATOM 1038 N N . PHE A 1 136 ? 1.870 -10.693 -10.073 1.00 87.75 136 PHE A N 1
ATOM 1039 C CA . PHE A 1 136 ? 1.020 -10.136 -11.132 1.00 87.75 136 PHE A CA 1
ATOM 1040 C C . PHE A 1 136 ? 1.834 -9.439 -12.223 1.00 87.75 136 PHE A C 1
ATOM 1042 O O . PHE A 1 136 ? 1.549 -9.615 -13.407 1.00 87.75 136 PHE A O 1
ATOM 1049 N N . PHE A 1 137 ? 2.870 -8.692 -11.840 1.00 85.06 137 PHE A N 1
ATOM 1050 C CA . PHE A 1 137 ? 3.781 -8.059 -12.787 1.00 85.06 137 PHE A CA 1
ATOM 1051 C C . PHE A 1 137 ? 4.548 -9.097 -13.616 1.00 85.06 137 PHE A C 1
ATOM 1053 O O . PHE A 1 137 ? 4.614 -8.968 -14.834 1.00 85.06 137 PHE A O 1
ATOM 1060 N N . ALA A 1 138 ? 5.067 -10.159 -12.994 1.00 85.69 138 ALA A N 1
ATOM 1061 C CA . ALA A 1 138 ? 5.738 -11.247 -13.702 1.00 85.69 138 ALA A CA 1
ATOM 1062 C C . ALA A 1 138 ? 4.794 -11.967 -14.680 1.00 85.69 138 ALA A C 1
ATOM 1064 O O . ALA A 1 138 ? 5.179 -12.239 -15.816 1.00 85.69 138 ALA A O 1
ATOM 1065 N N . ALA A 1 139 ? 3.544 -12.218 -14.276 1.00 86.62 139 ALA A N 1
ATOM 1066 C CA . ALA A 1 139 ? 2.528 -12.784 -15.160 1.00 86.62 139 ALA A CA 1
ATOM 1067 C C . ALA A 1 139 ? 2.235 -11.863 -16.355 1.00 86.62 139 ALA A C 1
ATOM 1069 O O . ALA A 1 139 ? 2.174 -12.335 -17.488 1.00 86.62 139 ALA A O 1
ATOM 1070 N N . PHE A 1 140 ? 2.114 -10.552 -16.123 1.00 84.88 140 PHE A N 1
ATOM 1071 C CA . PHE A 1 140 ? 1.941 -9.566 -17.189 1.00 84.88 140 PHE A CA 1
ATOM 1072 C C . PHE A 1 140 ? 3.121 -9.573 -18.169 1.00 84.88 140 PHE A C 1
ATOM 1074 O O . PHE A 1 140 ? 2.905 -9.668 -19.374 1.00 84.88 140 PHE A O 1
ATOM 1081 N N . GLN A 1 141 ? 4.359 -9.553 -17.668 1.00 81.50 141 GLN A N 1
ATOM 1082 C CA . GLN A 1 141 ? 5.560 -9.634 -18.507 1.00 81.50 141 GLN A CA 1
ATOM 1083 C C . GLN A 1 141 ? 5.598 -10.924 -19.335 1.00 81.50 141 GLN A C 1
ATOM 1085 O O . GLN A 1 141 ? 5.924 -10.888 -20.518 1.00 81.50 141 GLN A O 1
ATOM 1090 N N . GLY A 1 142 ? 5.190 -12.055 -18.751 1.00 84.25 142 GLY A N 1
ATOM 1091 C CA . GLY A 1 142 ? 5.048 -13.315 -19.481 1.00 84.25 142 GLY A CA 1
ATOM 1092 C C . GLY A 1 142 ? 4.045 -13.228 -20.638 1.00 84.25 142 GLY A C 1
ATOM 1093 O O . GLY A 1 142 ? 4.317 -13.739 -21.720 1.00 84.25 142 GLY A O 1
ATOM 1094 N N . ILE A 1 143 ? 2.913 -12.540 -20.450 1.00 84.50 143 ILE A N 1
ATOM 1095 C CA . ILE A 1 143 ? 1.912 -12.326 -21.512 1.00 84.50 143 ILE A CA 1
ATOM 1096 C C . ILE A 1 143 ? 2.441 -11.396 -22.610 1.00 84.50 143 ILE A C 1
ATOM 1098 O O . ILE A 1 143 ? 2.193 -11.651 -23.790 1.00 84.50 143 ILE A O 1
ATOM 1102 N N . VAL A 1 144 ? 3.167 -10.337 -22.238 1.00 80.19 144 VAL A N 1
ATOM 1103 C CA . VAL A 1 144 ? 3.816 -9.429 -23.198 1.00 80.19 144 VAL A CA 1
ATOM 1104 C C . VAL A 1 144 ? 4.827 -10.199 -24.042 1.00 80.19 144 VAL A C 1
ATOM 1106 O O . VAL A 1 144 ? 4.792 -10.098 -25.262 1.00 80.19 144 VAL A O 1
ATOM 1109 N N . TRP A 1 145 ? 5.646 -11.052 -23.431 1.00 80.19 145 TRP A N 1
ATOM 1110 C CA . TRP A 1 145 ? 6.591 -11.891 -24.172 1.00 80.19 145 TRP A CA 1
ATOM 1111 C C . TRP A 1 145 ? 5.899 -12.888 -25.117 1.00 80.19 145 TRP A C 1
ATOM 1113 O O . TRP A 1 145 ? 6.365 -13.140 -26.222 1.00 80.19 145 TRP A O 1
ATOM 1123 N N . LEU A 1 146 ? 4.738 -13.424 -24.727 1.00 78.31 146 LEU A N 1
ATOM 1124 C CA . LEU A 1 146 ? 3.919 -14.266 -25.608 1.00 78.31 146 LEU A CA 1
ATOM 1125 C C . LEU A 1 146 ? 3.244 -13.481 -26.750 1.00 78.31 146 LEU A C 1
ATOM 1127 O O . LEU A 1 146 ? 2.851 -14.083 -27.751 1.00 78.31 146 LEU A O 1
ATOM 1131 N N . SER A 1 147 ? 3.121 -12.153 -26.633 1.00 74.81 147 SER A N 1
ATOM 1132 C CA . SER A 1 147 ? 2.472 -11.307 -27.649 1.00 74.81 147 SER A CA 1
ATOM 1133 C C . SER A 1 147 ? 3.269 -11.157 -28.932 1.00 74.81 147 SER A C 1
ATOM 1135 O O . SER A 1 147 ? 2.669 -10.940 -29.985 1.00 74.81 147 SER A O 1
ATOM 1137 N N . ASP A 1 148 ? 4.577 -11.404 -28.862 1.00 74.56 148 ASP A N 1
ATOM 1138 C CA . ASP A 1 148 ? 5.451 -11.468 -30.030 1.00 74.56 148 ASP A CA 1
ATOM 1139 C C . ASP A 1 148 ? 5.080 -12.632 -30.969 1.00 74.56 148 ASP A C 1
ATOM 1141 O O . ASP A 1 148 ? 5.410 -12.600 -32.154 1.00 74.56 148 ASP A O 1
ATOM 1145 N N . TYR A 1 149 ? 4.362 -13.649 -30.470 1.00 76.81 149 TYR A N 1
ATOM 1146 C CA . TYR A 1 149 ? 3.942 -14.808 -31.260 1.00 76.81 149 TYR A CA 1
ATOM 1147 C C . TYR A 1 149 ? 2.543 -14.639 -31.859 1.00 76.81 149 TYR A C 1
ATOM 1149 O O . TYR A 1 149 ? 2.338 -14.961 -33.028 1.00 76.81 149 TYR A O 1
ATOM 1157 N N . THR A 1 150 ? 1.570 -14.148 -31.079 1.00 83.38 150 THR A N 1
ATOM 1158 C CA . THR A 1 150 ? 0.180 -13.960 -31.537 1.00 83.38 150 THR A CA 1
ATOM 1159 C C . THR A 1 150 ? -0.539 -12.855 -30.754 1.00 83.38 150 THR A C 1
ATOM 1161 O O . THR A 1 150 ? -0.775 -12.992 -29.551 1.00 83.38 150 THR A O 1
ATOM 1164 N N . ILE A 1 151 ? -0.981 -11.799 -31.447 1.00 81.06 151 ILE A N 1
ATOM 1165 C CA . ILE A 1 151 ? -1.669 -10.639 -30.844 1.00 81.06 151 ILE A CA 1
ATOM 1166 C C . ILE A 1 151 ? -2.999 -11.041 -30.178 1.00 81.06 151 ILE A C 1
ATOM 1168 O O . ILE A 1 151 ? -3.308 -10.588 -29.075 1.00 81.06 151 ILE A O 1
ATOM 1172 N N . GLU A 1 152 ? -3.781 -11.913 -30.817 1.00 84.81 152 GLU A N 1
ATOM 1173 C CA . GLU A 1 152 ? -5.120 -12.308 -30.349 1.00 84.81 152 GLU A CA 1
ATOM 1174 C C . GLU A 1 152 ? -5.073 -13.048 -29.005 1.00 84.81 152 GLU A C 1
ATOM 1176 O O . GLU A 1 152 ? -5.858 -12.758 -28.097 1.00 84.81 152 GLU A O 1
ATOM 1181 N N . LEU A 1 153 ? -4.107 -13.961 -28.846 1.00 79.75 153 LEU A N 1
ATOM 1182 C CA . LEU A 1 153 ? -3.891 -14.692 -27.599 1.00 79.75 153 LEU A CA 1
ATOM 1183 C C . LEU A 1 153 ? -3.497 -13.741 -26.467 1.00 79.75 153 LEU A C 1
ATOM 1185 O O . LEU A 1 153 ? -4.003 -13.866 -25.353 1.00 79.75 153 LEU A O 1
ATOM 1189 N N . SER A 1 154 ? -2.641 -12.760 -26.743 1.00 77.75 154 SER A N 1
ATOM 1190 C CA . SER A 1 154 ? -2.189 -11.818 -25.720 1.00 77.75 154 SER A CA 1
ATOM 1191 C C . SER A 1 154 ? -3.268 -10.845 -25.280 1.00 77.75 154 SER A C 1
ATOM 1193 O O . SER A 1 154 ? -3.333 -10.533 -24.090 1.00 77.75 154 SER A O 1
ATOM 1195 N N . ILE A 1 155 ? -4.174 -10.431 -26.170 1.00 84.12 155 ILE A N 1
ATOM 1196 C CA . ILE A 1 155 ? -5.368 -9.668 -25.777 1.00 84.12 155 ILE A CA 1
ATOM 1197 C C . ILE A 1 155 ? -6.244 -10.510 -24.839 1.00 84.12 155 ILE A C 1
ATOM 1199 O O . ILE A 1 155 ? -6.629 -10.034 -23.768 1.00 84.12 155 ILE A O 1
ATOM 1203 N N . ALA A 1 156 ? -6.513 -11.772 -25.191 1.00 85.44 156 ALA A N 1
ATOM 1204 C CA . ALA A 1 156 ? -7.325 -12.671 -24.371 1.00 85.44 156 ALA A CA 1
ATOM 1205 C C . ALA A 1 156 ? -6.694 -12.936 -22.990 1.00 85.44 156 ALA A C 1
ATOM 1207 O O . ALA A 1 156 ? -7.370 -12.834 -21.963 1.00 85.44 156 ALA A O 1
ATOM 1208 N N . LEU A 1 157 ? -5.389 -13.213 -22.944 1.00 86.62 157 LEU A N 1
ATOM 1209 C CA . LEU A 1 157 ? -4.650 -13.431 -21.699 1.00 86.62 157 LEU A CA 1
ATOM 1210 C C . LEU A 1 157 ? -4.576 -12.163 -20.843 1.00 86.62 157 LEU A C 1
ATOM 1212 O O . LEU A 1 157 ? -4.734 -12.243 -19.626 1.00 86.62 157 LEU A O 1
ATOM 1216 N N . THR A 1 158 ? -4.397 -10.989 -21.454 1.00 85.38 158 THR A N 1
ATOM 1217 C CA . THR A 1 158 ? -4.384 -9.707 -20.730 1.00 85.38 158 THR A CA 1
ATOM 1218 C C . THR A 1 158 ? -5.750 -9.408 -20.120 1.00 85.38 158 THR A C 1
ATOM 1220 O O . THR A 1 158 ? -5.825 -9.005 -18.959 1.00 85.38 158 THR A O 1
ATOM 1223 N N . ALA A 1 159 ? -6.841 -9.658 -20.851 1.00 85.50 159 ALA A N 1
ATOM 1224 C CA . ALA A 1 159 ? -8.196 -9.513 -20.325 1.00 85.50 159 ALA A CA 1
ATOM 1225 C C . ALA A 1 159 ? -8.449 -10.460 -19.138 1.00 85.50 159 ALA A C 1
ATOM 1227 O O . ALA A 1 159 ? -8.978 -10.037 -18.108 1.00 85.50 159 ALA A O 1
ATOM 1228 N N . LEU A 1 160 ? -8.011 -11.720 -19.235 1.00 87.25 160 LEU A N 1
ATOM 1229 C CA . LEU A 1 160 ? -8.087 -12.685 -18.133 1.00 87.25 160 LEU A CA 1
ATOM 1230 C C . LEU A 1 160 ? -7.255 -12.247 -16.921 1.00 87.25 160 LEU A C 1
ATOM 1232 O O . LEU A 1 160 ? -7.741 -12.319 -15.790 1.00 87.25 160 LEU A O 1
ATOM 1236 N N . LEU A 1 161 ? -6.036 -11.748 -17.138 1.00 88.56 161 LEU A N 1
ATOM 1237 C CA . LEU A 1 161 ? -5.180 -11.242 -16.068 1.00 88.56 161 LEU A CA 1
ATOM 1238 C C . LEU A 1 161 ? -5.797 -10.015 -15.392 1.00 88.56 161 LEU A C 1
ATOM 1240 O O . LEU A 1 161 ? -5.784 -9.931 -14.165 1.00 88.56 161 LEU A O 1
ATOM 1244 N N . ALA A 1 162 ? -6.379 -9.089 -16.156 1.00 85.50 162 ALA A N 1
ATOM 1245 C CA . ALA A 1 162 ? -7.070 -7.921 -15.618 1.00 85.50 162 ALA A CA 1
ATOM 1246 C C . ALA A 1 162 ? -8.274 -8.328 -14.754 1.00 85.50 162 ALA A C 1
ATOM 1248 O O . ALA A 1 162 ? -8.419 -7.843 -13.629 1.00 85.50 162 ALA A O 1
ATOM 1249 N N . LEU A 1 163 ? -9.091 -9.278 -15.223 1.00 84.88 163 LEU A N 1
ATOM 1250 C CA . LEU A 1 163 ? -10.211 -9.830 -14.454 1.00 84.88 163 LEU A CA 1
ATOM 1251 C C . LEU A 1 163 ? -9.738 -10.521 -13.170 1.00 84.88 163 LEU A C 1
ATOM 1253 O O . LEU A 1 163 ? -10.316 -10.307 -12.104 1.00 84.88 163 LEU A O 1
ATOM 1257 N N . PHE A 1 164 ? -8.665 -11.310 -13.243 1.00 85.69 164 PHE A N 1
ATOM 1258 C CA . PHE A 1 164 ? -8.086 -11.969 -12.074 1.00 85.69 164 PHE A CA 1
ATOM 1259 C C . PHE A 1 164 ? -7.487 -10.961 -11.080 1.00 85.69 164 PHE A C 1
ATOM 1261 O O . PHE A 1 164 ? -7.657 -11.103 -9.869 1.00 85.69 164 PHE A O 1
ATOM 1268 N N . THR A 1 165 ? -6.858 -9.897 -11.578 1.00 84.94 165 THR A N 1
ATOM 1269 C CA . THR A 1 165 ? -6.319 -8.801 -10.760 1.00 84.94 165 THR A CA 1
ATOM 1270 C C . THR A 1 165 ? -7.442 -8.067 -10.036 1.00 84.94 165 THR A C 1
ATOM 1272 O O . THR A 1 165 ? -7.370 -7.881 -8.823 1.00 84.94 165 THR A O 1
ATOM 1275 N N . ALA A 1 166 ? -8.522 -7.717 -10.742 1.00 81.56 166 ALA A N 1
ATOM 1276 C CA . ALA A 1 166 ? -9.709 -7.112 -10.143 1.00 81.56 166 ALA A CA 1
ATOM 1277 C C . ALA A 1 166 ? -10.343 -8.036 -9.090 1.00 81.56 166 ALA A C 1
ATOM 1279 O O . ALA A 1 166 ? -10.692 -7.589 -7.995 1.00 81.56 166 ALA A O 1
ATOM 1280 N N . TYR A 1 167 ? -10.430 -9.338 -9.382 1.00 81.56 167 TYR A N 1
ATOM 1281 C CA . TYR A 1 167 ? -10.906 -10.345 -8.438 1.00 81.56 167 TYR A CA 1
ATOM 1282 C C . TYR A 1 167 ? -10.068 -10.361 -7.157 1.00 81.56 167 TYR A C 1
ATOM 1284 O O . TYR A 1 167 ? -10.634 -10.264 -6.071 1.00 81.56 167 TYR A O 1
ATOM 1292 N N . VAL A 1 168 ? -8.737 -10.426 -7.252 1.00 83.88 168 VAL A N 1
ATOM 1293 C CA . VAL A 1 168 ? -7.850 -10.401 -6.077 1.00 83.88 168 VAL A CA 1
ATOM 1294 C C . VAL A 1 168 ? -7.931 -9.061 -5.343 1.00 83.88 168 VAL A C 1
ATOM 1296 O O . VAL A 1 168 ? -8.031 -9.050 -4.116 1.00 83.88 168 VAL A O 1
ATOM 1299 N N . TYR A 1 169 ? -7.983 -7.939 -6.062 1.00 82.06 169 TYR A N 1
ATOM 1300 C CA . TYR A 1 169 ? -8.101 -6.604 -5.475 1.00 82.06 169 TYR A CA 1
ATOM 1301 C C . TYR A 1 169 ? -9.333 -6.476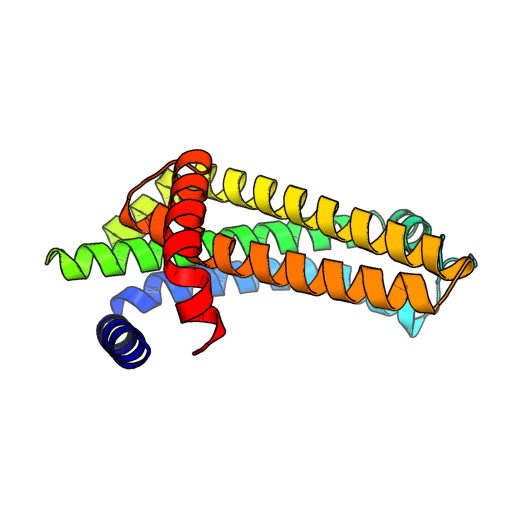 -4.573 1.00 82.06 169 TYR A C 1
ATOM 1303 O O . TYR A 1 169 ? -9.204 -6.106 -3.406 1.00 82.06 169 TYR A O 1
ATOM 1311 N N . VAL A 1 170 ? -10.517 -6.874 -5.056 1.00 79.19 170 VAL A N 1
ATOM 1312 C CA . VAL A 1 170 ? -11.766 -6.841 -4.268 1.00 79.19 170 VAL A CA 1
ATOM 1313 C C . VAL A 1 170 ? -11.626 -7.612 -2.953 1.00 79.19 170 VAL A C 1
ATOM 1315 O O . VAL A 1 170 ? -12.203 -7.227 -1.936 1.00 79.19 170 VAL A O 1
ATOM 1318 N N . LYS A 1 171 ? -10.841 -8.690 -2.937 1.00 77.31 171 LYS A N 1
ATOM 1319 C CA . LYS A 1 171 ? -10.607 -9.491 -1.730 1.00 77.31 171 LYS A CA 1
ATOM 1320 C C . LYS A 1 171 ? -9.661 -8.805 -0.759 1.00 77.31 171 LYS A C 1
ATOM 1322 O O . LYS A 1 171 ? -9.901 -8.838 0.446 1.00 77.31 171 LYS A O 1
ATOM 1327 N N . LEU A 1 172 ? -8.624 -8.157 -1.277 1.00 81.25 172 LEU A N 1
ATOM 1328 C CA . LEU A 1 172 ? -7.638 -7.435 -0.480 1.00 81.25 172 LEU A CA 1
ATOM 1329 C C . LEU A 1 172 ? -8.194 -6.126 0.102 1.00 81.25 172 LEU A C 1
ATOM 1331 O O . LEU A 1 172 ? -7.730 -5.690 1.148 1.00 81.25 172 LEU A O 1
ATOM 1335 N N . VAL A 1 173 ? -9.242 -5.532 -0.476 1.00 80.62 173 VAL A N 1
ATOM 1336 C CA . VAL A 1 173 ? -9.880 -4.319 0.081 1.00 80.62 173 VAL A CA 1
ATOM 1337 C C . VAL A 1 173 ? -10.432 -4.541 1.500 1.00 80.62 173 VAL A C 1
ATOM 1339 O O . VAL A 1 173 ? -10.357 -3.649 2.345 1.00 80.62 173 VAL A O 1
ATOM 1342 N N . PHE A 1 174 ? -10.951 -5.734 1.811 1.00 79.12 174 PHE A N 1
ATOM 1343 C CA . PHE A 1 174 ? -11.532 -6.032 3.132 1.00 79.12 174 PHE A CA 1
ATOM 1344 C C . PHE A 1 174 ? -10.503 -6.420 4.196 1.00 79.12 174 PHE A C 1
ATOM 1346 O O . PHE A 1 174 ? -10.834 -6.501 5.378 1.00 79.12 174 PHE A O 1
ATOM 1353 N N . PHE A 1 175 ? -9.254 -6.633 3.801 1.00 83.81 175 PHE A N 1
ATOM 1354 C CA . PHE A 1 175 ? -8.184 -7.049 4.696 1.00 83.81 175 PHE A CA 1
ATOM 1355 C C . PHE A 1 175 ? -7.878 -5.997 5.775 1.00 83.81 175 PHE A C 1
ATOM 1357 O O . PHE A 1 175 ? -7.823 -6.318 6.963 1.00 83.81 175 PHE A O 1
ATOM 1364 N N . ILE A 1 176 ? -7.758 -4.726 5.377 1.00 82.19 176 ILE A N 1
ATOM 1365 C CA . ILE A 1 176 ? -7.436 -3.599 6.269 1.00 82.19 176 ILE A CA 1
ATOM 1366 C C . ILE A 1 176 ? -8.477 -3.435 7.393 1.00 82.19 176 ILE A C 1
ATOM 1368 O O . ILE A 1 176 ? -8.088 -3.407 8.567 1.00 82.19 176 ILE A O 1
ATOM 1372 N N . PRO A 1 177 ? -9.794 -3.366 7.103 1.00 79.19 177 PRO A N 1
ATOM 1373 C CA . PRO A 1 177 ? -10.790 -3.258 8.163 1.00 79.19 177 PRO A CA 1
ATOM 1374 C C . PRO A 1 177 ? -10.859 -4.507 9.052 1.00 79.19 177 PRO A C 1
ATOM 1376 O O . PRO A 1 177 ? -11.102 -4.372 10.249 1.00 79.19 177 PRO A O 1
ATOM 1379 N N . ILE A 1 178 ? -10.607 -5.712 8.527 1.00 83.12 178 ILE A N 1
ATOM 1380 C CA . ILE A 1 178 ? -10.579 -6.937 9.345 1.00 83.12 178 ILE A CA 1
ATOM 1381 C C . ILE A 1 178 ? -9.398 -6.914 10.323 1.00 83.12 178 ILE A C 1
ATOM 1383 O O . ILE A 1 178 ? -9.595 -7.174 11.513 1.00 83.12 178 ILE A O 1
ATOM 1387 N N . MET A 1 179 ? -8.205 -6.520 9.869 1.00 82.62 179 MET A N 1
ATOM 1388 C CA . MET A 1 179 ? -7.045 -6.331 10.747 1.00 82.62 179 MET A CA 1
ATOM 1389 C C . MET A 1 179 ? -7.320 -5.316 11.865 1.00 82.62 179 MET A C 1
ATOM 1391 O O . MET A 1 179 ? -7.002 -5.579 13.025 1.00 82.62 179 MET A O 1
ATOM 1395 N N . GLY A 1 180 ? -7.927 -4.171 11.536 1.00 78.38 180 GLY A N 1
ATOM 1396 C CA . GLY A 1 180 ? -8.206 -3.110 12.510 1.00 78.38 180 GLY A CA 1
ATOM 1397 C C . GLY A 1 180 ? -9.313 -3.450 13.510 1.00 78.38 180 GLY A C 1
ATOM 1398 O O . GLY A 1 180 ? -9.186 -3.164 14.701 1.00 78.38 180 GLY A O 1
ATOM 1399 N N . CYS A 1 181 ? -10.391 -4.092 13.061 1.00 81.31 181 CYS A N 1
ATOM 1400 C CA . CYS A 1 181 ? -11.537 -4.391 13.920 1.00 81.31 181 CYS A CA 1
ATOM 1401 C C . CYS A 1 181 ? -11.331 -5.660 14.759 1.00 81.31 181 CYS A C 1
ATOM 1403 O O . CYS A 1 181 ? -11.668 -5.665 15.942 1.00 81.31 181 CYS A O 1
ATOM 1405 N N . ARG A 1 182 ? -10.772 -6.727 14.172 1.00 76.25 182 ARG A N 1
ATOM 1406 C CA . ARG A 1 182 ? -10.700 -8.064 14.794 1.00 76.25 182 ARG A CA 1
ATOM 1407 C C . ARG A 1 182 ? -9.332 -8.437 15.358 1.00 76.25 182 ARG A C 1
ATOM 1409 O O . ARG A 1 182 ? -9.195 -9.515 15.918 1.00 76.25 182 ARG A O 1
ATOM 1416 N N . GLN A 1 183 ? -8.328 -7.566 15.227 1.00 74.62 183 GLN A N 1
ATOM 1417 C CA . GLN A 1 183 ? -6.951 -7.804 15.699 1.00 74.62 183 GLN A CA 1
ATOM 1418 C C . GLN A 1 183 ? -6.281 -9.058 15.104 1.00 74.62 183 GLN A C 1
ATOM 1420 O O . GLN A 1 183 ? -5.272 -9.546 15.624 1.00 74.62 183 GLN A O 1
ATOM 1425 N N . ALA A 1 184 ? -6.830 -9.563 13.998 1.00 76.69 184 ALA A N 1
ATOM 1426 C CA . ALA A 1 184 ? -6.375 -10.765 13.322 1.00 76.69 184 ALA A CA 1
ATOM 1427 C C . ALA A 1 184 ? -4.933 -10.609 12.805 1.00 76.69 184 ALA A C 1
ATOM 1429 O O . ALA A 1 184 ? -4.484 -9.510 12.462 1.00 76.69 184 ALA A O 1
ATOM 1430 N N . ASN A 1 185 ? -4.189 -11.716 12.759 1.00 78.06 185 ASN A N 1
ATOM 1431 C CA . ASN A 1 185 ? -2.896 -11.754 12.075 1.00 78.06 185 ASN A CA 1
ATOM 1432 C C . ASN A 1 185 ? -3.090 -11.615 10.560 1.00 78.06 185 ASN A C 1
ATOM 1434 O O . ASN A 1 185 ? -4.195 -11.811 10.066 1.00 78.06 185 ASN A O 1
ATOM 1438 N N . VAL A 1 186 ? -2.022 -11.301 9.817 1.00 79.56 186 VAL A N 1
ATOM 1439 C CA . VAL A 1 186 ? -2.093 -11.106 8.353 1.00 79.56 186 VAL A CA 1
ATOM 1440 C C . VAL A 1 186 ? -2.752 -12.307 7.668 1.00 79.56 186 VAL A C 1
ATOM 1442 O O . VAL A 1 186 ? -3.684 -12.133 6.891 1.00 79.56 186 VAL A O 1
ATOM 1445 N N . HIS A 1 187 ? -2.330 -13.522 8.024 1.00 83.19 187 HIS A N 1
ATOM 1446 C CA . HIS A 1 187 ? -2.910 -14.762 7.510 1.00 83.19 187 HIS A CA 1
ATOM 1447 C C . HIS A 1 187 ? -4.421 -14.862 7.780 1.00 83.19 187 HIS A C 1
ATOM 1449 O O . HIS A 1 187 ? -5.213 -15.029 6.854 1.00 83.19 187 HIS A O 1
ATOM 1455 N N . ASP A 1 188 ? -4.831 -14.701 9.038 1.00 84.25 188 ASP A N 1
ATOM 1456 C CA . ASP A 1 188 ? -6.230 -14.872 9.445 1.00 84.25 188 ASP A CA 1
ATOM 1457 C C . ASP A 1 188 ? -7.120 -13.767 8.864 1.00 84.25 188 ASP A C 1
ATOM 1459 O O . ASP A 1 188 ? -8.241 -14.024 8.425 1.00 84.25 188 ASP A O 1
ATOM 1463 N N . ALA A 1 189 ? -6.596 -12.542 8.785 1.00 82.75 189 ALA A N 1
ATOM 1464 C CA . ALA A 1 189 ? -7.273 -11.414 8.166 1.00 82.75 189 ALA A CA 1
ATOM 1465 C C . ALA A 1 189 ? -7.474 -11.630 6.662 1.00 82.75 189 ALA A C 1
ATOM 1467 O O . ALA A 1 189 ? -8.542 -11.309 6.145 1.00 82.75 189 ALA A O 1
ATOM 1468 N N . LEU A 1 190 ? -6.488 -12.202 5.962 1.00 83.00 190 LEU A N 1
ATOM 1469 C CA . LEU A 1 190 ? -6.611 -12.565 4.548 1.00 83.00 190 LEU A CA 1
ATOM 1470 C C . LEU A 1 190 ? -7.616 -13.695 4.346 1.00 83.00 190 LEU A C 1
ATOM 1472 O O . LEU A 1 190 ? -8.478 -13.578 3.479 1.00 83.00 190 LEU A O 1
ATOM 1476 N N . ALA A 1 191 ? -7.552 -14.759 5.149 1.00 85.00 191 ALA A N 1
ATOM 1477 C CA . ALA A 1 191 ? -8.494 -15.873 5.069 1.00 85.00 191 ALA A CA 1
ATOM 1478 C C . ALA A 1 191 ? -9.937 -15.403 5.306 1.00 85.00 191 ALA A C 1
ATOM 1480 O O . ALA A 1 191 ? -10.862 -15.770 4.576 1.00 85.00 191 ALA A O 1
ATOM 1481 N N . GLU A 1 192 ? -10.140 -14.530 6.291 1.00 84.56 192 GLU A N 1
ATOM 1482 C CA . GLU A 1 192 ? -11.450 -13.966 6.576 1.00 84.56 192 GLU A CA 1
ATOM 1483 C C . GLU A 1 192 ? -11.912 -12.998 5.476 1.00 84.56 192 GLU A C 1
ATOM 1485 O O . GLU A 1 192 ? -13.057 -13.092 5.028 1.00 84.56 192 GLU A O 1
ATOM 1490 N N . ALA A 1 193 ? -11.031 -12.126 4.975 1.00 84.19 193 ALA A N 1
ATOM 1491 C CA . ALA A 1 193 ? -11.324 -11.240 3.847 1.00 84.19 193 ALA A CA 1
ATOM 1492 C C . ALA A 1 193 ? -11.707 -12.042 2.595 1.00 84.19 193 ALA A C 1
ATOM 1494 O O . ALA A 1 193 ? -12.669 -11.712 1.887 1.00 84.19 193 ALA A O 1
ATOM 1495 N N . TRP A 1 194 ? -11.008 -13.151 2.355 1.00 83.56 194 TRP A N 1
ATOM 1496 C CA . TRP A 1 194 ? -11.282 -14.071 1.262 1.00 83.56 194 TRP A CA 1
ATOM 1497 C C . TRP A 1 194 ? -12.662 -14.711 1.411 1.00 83.56 194 TRP A C 1
ATOM 1499 O O . TRP A 1 194 ? -13.471 -14.643 0.488 1.00 83.56 194 TRP A O 1
ATOM 1509 N N . ASN A 1 195 ? -12.983 -15.253 2.584 1.00 83.81 195 ASN A N 1
ATOM 1510 C CA . ASN A 1 195 ? -14.276 -15.884 2.852 1.00 83.81 195 ASN A CA 1
ATOM 1511 C C . ASN A 1 195 ? -15.446 -14.889 2.823 1.00 83.81 195 ASN A C 1
ATOM 1513 O O . ASN A 1 195 ? -16.527 -15.202 2.315 1.00 83.81 195 ASN A O 1
ATOM 1517 N N . PHE A 1 196 ? -15.241 -13.678 3.342 1.00 79.00 196 PHE A N 1
ATOM 1518 C CA . PHE A 1 196 ? -16.250 -12.622 3.345 1.00 79.00 196 PHE A CA 1
ATOM 1519 C C . PHE A 1 196 ? -16.577 -12.150 1.926 1.00 79.00 196 PHE A C 1
ATOM 1521 O O . PHE A 1 196 ? -17.750 -12.026 1.566 1.00 79.00 196 PHE A O 1
ATOM 1528 N N . SER A 1 197 ? -15.543 -11.925 1.115 1.00 75.12 197 SER A N 1
ATOM 1529 C CA . SER A 1 197 ? -15.688 -11.494 -0.274 1.00 75.12 197 SER A CA 1
ATOM 1530 C C . SER A 1 197 ? -16.298 -12.579 -1.160 1.00 75.12 197 SER A C 1
ATOM 1532 O O . SER A 1 197 ? -17.180 -12.243 -1.936 1.00 75.12 197 SER A O 1
ATOM 1534 N N . VAL A 1 198 ? -15.944 -13.869 -1.019 1.00 74.62 198 VAL A N 1
ATOM 1535 C CA . VAL A 1 198 ? -16.563 -14.962 -1.812 1.00 74.62 198 VAL A CA 1
ATOM 1536 C C . VAL A 1 198 ? -18.087 -14.943 -1.683 1.00 74.62 198 VAL A C 1
ATOM 1538 O O . VAL A 1 198 ? -18.795 -14.958 -2.685 1.00 74.62 198 VAL A O 1
ATOM 1541 N N . LYS A 1 199 ? -18.608 -14.828 -0.456 1.00 70.94 199 LYS A N 1
ATOM 1542 C CA . LYS A 1 199 ? -20.059 -14.830 -0.199 1.00 70.94 199 LYS A CA 1
ATOM 1543 C C . LYS A 1 199 ? -20.788 -13.603 -0.757 1.00 70.94 199 LYS A C 1
ATOM 1545 O O . LYS A 1 199 ? -22.015 -13.606 -0.840 1.00 70.94 199 LYS A O 1
ATOM 1550 N N . LYS A 1 200 ? -20.061 -12.532 -1.087 1.00 67.94 200 LYS A N 1
ATOM 1551 C CA . LYS A 1 200 ? -20.625 -11.243 -1.508 1.00 67.94 200 LYS A CA 1
ATOM 1552 C C . LYS A 1 200 ? -20.126 -10.767 -2.871 1.00 67.94 200 LYS A C 1
ATOM 1554 O O . LYS A 1 200 ? -20.580 -9.719 -3.306 1.00 67.94 200 LYS A O 1
ATOM 1559 N N . PHE A 1 201 ? -19.266 -11.523 -3.552 1.00 63.94 201 PHE A N 1
ATOM 1560 C CA . PHE A 1 201 ? -18.555 -11.084 -4.754 1.00 63.94 201 PHE A CA 1
ATOM 1561 C C . PHE A 1 201 ? -19.517 -10.613 -5.847 1.00 63.94 201 PHE A C 1
ATOM 1563 O O . PHE A 1 201 ? -19.469 -9.454 -6.238 1.00 63.94 201 PHE A O 1
ATOM 1570 N N . TRP A 1 202 ? -20.487 -11.447 -6.230 1.00 61.06 202 TRP A N 1
ATOM 1571 C CA . TRP A 1 202 ? -21.503 -11.071 -7.220 1.00 61.06 202 TRP A CA 1
ATOM 1572 C C . TRP A 1 202 ? -22.362 -9.880 -6.788 1.00 61.06 202 TRP A C 1
ATOM 1574 O O . TRP A 1 202 ? -22.716 -9.051 -7.613 1.00 61.06 202 TRP A O 1
ATOM 1584 N N . LYS A 1 203 ? -22.645 -9.738 -5.486 1.00 63.16 203 LYS A N 1
ATOM 1585 C CA . LYS A 1 203 ? -23.358 -8.563 -4.960 1.00 63.16 203 LYS A CA 1
ATOM 1586 C C . LYS A 1 203 ? -22.511 -7.291 -4.999 1.00 63.16 203 LYS A C 1
ATOM 1588 O O . LYS A 1 203 ? -23.089 -6.220 -5.037 1.00 63.16 203 LYS A O 1
ATOM 1593 N N . ILE A 1 204 ? -21.186 -7.402 -4.919 1.00 60.34 204 ILE A N 1
ATOM 1594 C CA . ILE A 1 204 ? -20.256 -6.269 -4.989 1.00 60.34 204 ILE A CA 1
ATOM 1595 C C . ILE A 1 204 ? -20.025 -5.857 -6.447 1.00 60.34 204 ILE A C 1
ATOM 1597 O O . ILE A 1 204 ? -19.905 -4.672 -6.704 1.00 60.34 204 ILE A O 1
ATOM 1601 N N . VAL A 1 205 ? -19.983 -6.815 -7.380 1.00 55.94 205 VAL A N 1
ATOM 1602 C CA . VAL A 1 205 ? -19.745 -6.567 -8.815 1.00 55.94 205 VAL A CA 1
ATOM 1603 C C . VAL A 1 205 ? -20.992 -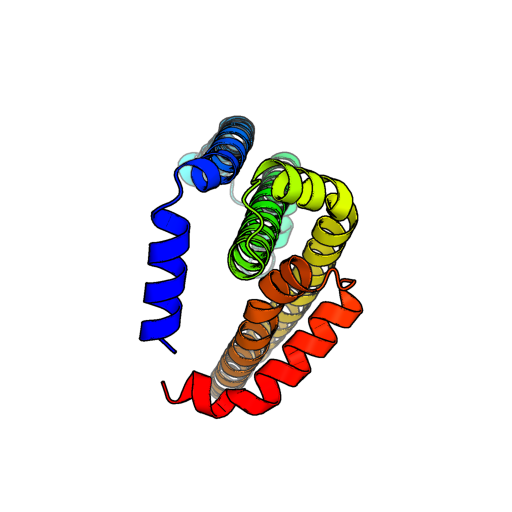6.053 -9.549 1.00 55.94 205 VAL A C 1
ATOM 1605 O O . VAL A 1 205 ? -20.863 -5.282 -10.488 1.00 55.94 205 VAL A O 1
ATOM 1608 N N . LEU A 1 206 ? -22.197 -6.472 -9.143 1.00 51.53 206 LEU A N 1
ATOM 1609 C CA . LEU A 1 206 ? -23.470 -6.045 -9.754 1.00 51.53 206 LEU A CA 1
ATOM 1610 C C . LEU A 1 206 ? -24.022 -4.716 -9.191 1.00 51.53 206 LEU A C 1
ATOM 1612 O O . LEU A 1 206 ? -25.159 -4.356 -9.499 1.00 51.53 206 LEU A O 1
ATOM 1616 N N . LEU A 1 207 ? -23.265 -4.035 -8.326 1.00 49.19 207 LEU A N 1
ATOM 1617 C CA . LEU A 1 207 ? -23.610 -2.764 -7.676 1.00 49.19 207 LEU A CA 1
ATOM 1618 C C . LEU A 1 207 ? -22.736 -1.638 -8.226 1.00 49.19 207 LEU A C 1
ATOM 1620 O O . LEU A 1 207 ? -23.274 -0.516 -8.333 1.00 49.19 207 LEU A O 1
#

pLDDT: mean 82.46, std 9.02, range [49.19, 94.88]

Secondary structure (DSSP, 8-state):
-HHHHHHHHHHHHT-TTHHHHHHHHHHHHHHHHHHHHHHHHHHHIIIIIS-----S-TTTHHHHHHHHTHHHHHHHHHHHHHHHHHHHHHHHHHHHHHHHHHTT---HHHHHHHHHHTHHHHHHHHHHHHHHHHHHHHHHHHHHHHHTT-HHHHHHHHHHHHHHHHHHHHHHHTHHHHHHHH---HHHHHHHHHHHHHTTHHHHHT-

Radius of gyration: 20.92 Å; chains: 1; bo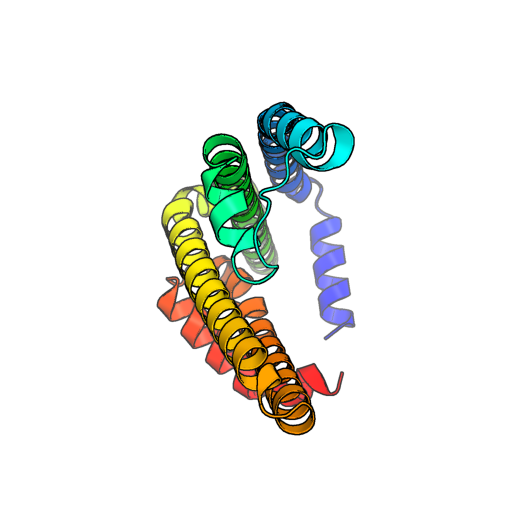unding box: 48×32×55 Å

Organism: NCBI:txid3101447

Sequence (207 aa):
MIKSLIGGFAQIAAKPQVLIAGIIATIVQFAIAYLTIEPLVNLVEKAF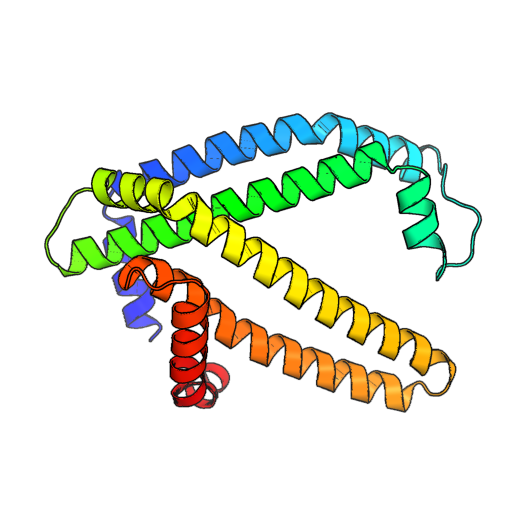ILQELPNVGLIELPLQFYRMYFAEVNILILALLASMIVQLWLGVTIARFANNLRDGKKGISEALGFGIKHLGKIIAAIVFLVFVAALFFAAFQGIVWLSDYTIELSIALTALLALFTAYVYVKLVFFIPIMGCRQANVHDALAEAWNFSVKKFWKIVLL